Protein AF-A0A535FXF0-F1 (afdb_monomer_lite)

pLDDT: mean 85.56, std 13.68, range [56.12, 98.5]

Secondary structure (DSSP, 8-state):
--HHHHHHHHHHHTSPPHHHHHHHHHHHHHHHHHHHHHHHHHHHHHHHHHHHTPPTT--HHHHHHHHHHHHHHHHHHHHHHHHT--HHHHHHTTSHHHHHHHHHHHHHHHHHHHHHHHHHHTSS--TT--HHHHHHHHHHHHHHHHHHHHHHTTTTHHHHTTS-HHHHTTT--HHHHHHHHHTHHHHHHHHHHHHHHH-

Radius of gyration: 24.08 Å; chains: 1; bounding box: 74×34×64 Å

Sequence (199 aa):
MNAHKQAERTRDTLAPSGFTQQVGAVFRFVQQQVGGEVIVGLAITNVVLWVLLRPPGVPGTMYVGEIFAATAIVLLSCSLVLATRAPLLERFFGGLDRMYLWHRWSAVAAVVLLLPHSVLVTSAPDPNLNELGSVLGQVALIGLVLLLLWALAPRLSRITRRLPTNVQSWFMPYQRWFTLHRLTGLFVVTGLVHGALVD

Foldseek 3Di:
DVPVVVVVVVVVVPPPPPVNVVVVVVVLVCLQPQLLVVLVVQLVVLLVCCVVVPDPPDDPLLSLLVNLLSSLLSLQVLLVVLVVVDPVSCSSNSHNVSSVVSSLVSLVSSLVSLVSSVVRNVVDDDPLADPLLVVLSVVLSVLSVVLNCLLCVVVVVVVLVPDDPVVNVVSDDPVVSVVSNVCNVVSSVSSVVSVVRGD

Structure (mmCIF, N/CA/C/O backbone):
data_AF-A0A535FXF0-F1
#
_entry.id   AF-A0A535FXF0-F1
#
loop_
_atom_site.group_PDB
_atom_site.id
_atom_site.type_symbol
_atom_site.label_atom_id
_atom_site.label_alt_id
_atom_site.label_comp_id
_atom_site.label_asym_id
_atom_site.label_entity_id
_atom_site.label_seq_id
_atom_site.pdbx_PDB_ins_code
_atom_site.Cartn_x
_atom_site.Cartn_y
_atom_site.Cartn_z
_atom_site.occupancy
_atom_site.B_iso_or_equiv
_atom_site.auth_seq_id
_atom_site.auth_comp_id
_atom_site.auth_asym_id
_atom_site.auth_atom_id
_atom_site.pdbx_PDB_model_num
ATOM 1 N N . MET A 1 1 ? -54.019 -14.388 37.325 1.00 57.94 1 MET A N 1
ATOM 2 C CA . MET A 1 1 ? -52.865 -15.247 36.966 1.00 57.94 1 MET A CA 1
ATOM 3 C C . MET A 1 1 ? -52.801 -15.618 35.470 1.00 57.94 1 MET A C 1
ATOM 5 O O . MET A 1 1 ? -52.106 -16.561 35.124 1.00 57.94 1 MET A O 1
ATOM 9 N N . ASN A 1 2 ? -53.463 -14.873 34.564 1.00 61.56 2 ASN A N 1
ATOM 10 C CA . ASN A 1 2 ? -53.539 -15.225 33.129 1.00 61.56 2 ASN A CA 1
ATOM 11 C C . ASN A 1 2 ? -52.775 -14.262 32.200 1.00 61.56 2 ASN A C 1
ATOM 13 O O . ASN A 1 2 ? -52.286 -14.689 31.161 1.00 61.56 2 ASN A O 1
ATOM 17 N N . ALA A 1 3 ? -52.581 -12.998 32.596 1.00 60.69 3 ALA A N 1
ATOM 18 C CA . ALA A 1 3 ? -51.871 -12.008 31.778 1.00 60.69 3 ALA A CA 1
ATOM 19 C C . ALA A 1 3 ? -50.374 -12.334 31.588 1.00 60.69 3 ALA A C 1
ATOM 21 O O . ALA A 1 3 ? -49.825 -12.123 30.511 1.00 60.69 3 ALA A O 1
ATOM 22 N N . HIS A 1 4 ? -49.728 -12.913 32.607 1.00 58.72 4 HIS A N 1
ATOM 23 C CA . HIS A 1 4 ? -48.299 -13.248 32.561 1.00 58.72 4 HIS A CA 1
ATOM 24 C C . HIS A 1 4 ? -47.995 -14.391 31.572 1.00 58.72 4 HIS A C 1
ATOM 26 O O . HIS A 1 4 ? -47.060 -14.291 30.785 1.00 58.72 4 HIS A O 1
ATOM 32 N N . LYS A 1 5 ? -48.849 -15.427 31.528 1.00 60.03 5 LYS A N 1
ATOM 33 C CA . LYS A 1 5 ? -48.746 -16.534 30.556 1.00 60.03 5 LYS A CA 1
ATOM 34 C C . LYS A 1 5 ? -48.987 -16.083 29.115 1.00 60.03 5 LYS A C 1
ATOM 36 O O . LYS A 1 5 ? -48.422 -16.644 28.181 1.00 60.03 5 LYS A O 1
ATOM 41 N N . GLN A 1 6 ? -49.845 -15.083 28.926 1.00 58.22 6 GLN A N 1
ATOM 42 C CA . GLN A 1 6 ? -50.186 -14.575 27.601 1.00 58.22 6 GLN A CA 1
ATOM 43 C C . GLN A 1 6 ? -49.067 -13.694 27.024 1.00 58.22 6 GLN A C 1
ATOM 45 O O . GLN A 1 6 ? -48.828 -13.745 25.822 1.00 58.22 6 GLN A O 1
ATOM 50 N N . ALA A 1 7 ? -48.340 -12.969 27.883 1.00 58.16 7 ALA A N 1
ATOM 51 C CA . ALA A 1 7 ? -47.157 -12.191 27.513 1.00 58.16 7 ALA A CA 1
ATOM 52 C C . ALA A 1 7 ? -45.919 -13.058 27.198 1.00 58.16 7 ALA A C 1
ATOM 54 O O . ALA A 1 7 ? -45.099 -12.675 26.367 1.00 58.16 7 ALA A O 1
ATOM 55 N N . GLU A 1 8 ? -45.769 -14.228 27.829 1.00 57.47 8 GLU A N 1
ATOM 56 C CA . GLU A 1 8 ? -44.730 -15.205 27.455 1.00 57.47 8 GLU A CA 1
ATOM 57 C C . GLU A 1 8 ? -45.028 -15.860 26.102 1.00 57.47 8 GLU A C 1
ATOM 59 O O . GLU A 1 8 ? -44.157 -15.915 25.238 1.00 57.47 8 GLU A O 1
ATOM 64 N N . ARG A 1 9 ? -46.285 -16.248 25.858 1.00 57.72 9 ARG A N 1
ATOM 65 C CA . ARG A 1 9 ? -46.696 -16.866 24.589 1.00 57.72 9 ARG A CA 1
ATOM 66 C C . ARG A 1 9 ? -46.507 -15.941 23.378 1.00 57.72 9 ARG A C 1
ATOM 68 O O . ARG A 1 9 ? -46.184 -16.425 22.298 1.00 57.72 9 ARG A O 1
ATOM 75 N N . THR A 1 10 ? -46.695 -14.628 23.532 1.00 56.75 10 THR A N 1
ATOM 76 C CA . THR A 1 10 ? -46.441 -13.657 22.451 1.00 56.75 10 THR A CA 1
ATOM 77 C C . THR A 1 10 ? -44.954 -13.369 22.230 1.00 56.75 10 THR A C 1
ATOM 79 O O . THR A 1 10 ? -44.561 -13.055 21.105 1.00 56.75 10 THR A O 1
ATOM 82 N N . ARG A 1 11 ? -44.102 -13.518 23.255 1.00 56.12 11 ARG A N 1
ATOM 83 C CA . ARG A 1 11 ? -42.638 -13.418 23.106 1.00 56.12 11 ARG A CA 1
ATOM 84 C C . ARG A 1 11 ? -42.064 -14.578 22.296 1.00 56.12 11 ARG A C 1
ATOM 86 O O . ARG A 1 11 ? -41.225 -14.332 21.434 1.00 56.12 11 ARG A O 1
ATOM 93 N N . ASP A 1 12 ? -42.578 -15.791 22.485 1.00 56.31 12 ASP A N 1
ATOM 94 C CA . ASP A 1 12 ? -42.156 -16.964 21.707 1.00 56.31 12 ASP A CA 1
ATOM 95 C C . ASP A 1 12 ? -42.544 -16.865 20.222 1.00 56.31 12 ASP A C 1
ATOM 97 O O . ASP A 1 12 ? -41.820 -17.350 19.357 1.00 56.31 12 ASP A O 1
ATOM 101 N N . THR A 1 13 ? -43.639 -16.170 19.889 1.00 57.16 13 THR A N 1
ATOM 102 C CA . THR A 1 13 ? -44.041 -15.935 18.487 1.00 57.16 13 THR A CA 1
ATOM 103 C C . THR A 1 13 ? -43.240 -14.842 17.774 1.00 57.16 13 THR A C 1
ATOM 105 O O . THR A 1 13 ? -43.269 -14.775 16.548 1.00 57.16 13 THR A O 1
ATOM 108 N N . LEU A 1 14 ? -42.532 -13.987 18.520 1.00 56.31 14 LEU A N 1
ATOM 109 C CA . LEU A 1 14 ? -41.642 -12.954 17.972 1.00 56.31 14 LEU A CA 1
ATOM 110 C C . LEU A 1 14 ? -40.187 -13.432 17.864 1.00 56.31 14 LEU A C 1
ATOM 112 O O . LEU A 1 14 ? -39.338 -12.698 17.354 1.00 56.31 14 LEU A O 1
ATOM 116 N N . ALA A 1 15 ? -39.890 -14.651 18.327 1.00 61.25 15 ALA A N 1
ATOM 117 C CA . ALA A 1 15 ? -38.595 -15.263 18.106 1.00 61.25 15 ALA A CA 1
ATOM 118 C C . ALA A 1 15 ? -38.392 -15.457 16.590 1.00 61.25 15 ALA A C 1
ATOM 120 O O . ALA A 1 15 ? -39.252 -16.049 15.929 1.00 61.25 15 ALA A O 1
ATOM 121 N N . PRO A 1 16 ? -37.287 -14.953 16.011 1.00 60.06 16 PRO A N 1
ATOM 122 C CA . PRO A 1 16 ? -37.004 -15.132 14.594 1.00 60.06 16 PRO A CA 1
ATOM 123 C C . PRO A 1 16 ? -37.041 -16.626 14.261 1.00 60.06 16 PRO A C 1
ATOM 125 O O . PRO A 1 16 ? -36.316 -17.420 14.863 1.00 60.06 16 PRO A O 1
ATOM 128 N N . SER A 1 17 ? -37.913 -17.014 13.326 1.00 70.94 17 SER A N 1
ATOM 129 C CA . SER A 1 17 ? -38.073 -18.410 12.915 1.00 70.94 17 SER A CA 1
ATOM 130 C C . SER A 1 17 ? -36.731 -18.987 12.450 1.00 70.94 17 SER A C 1
ATOM 132 O O . SER A 1 17 ? -35.889 -18.253 11.920 1.00 70.94 17 SER A O 1
ATOM 134 N N . GLY A 1 18 ? -36.520 -20.300 12.599 1.00 68.31 18 GLY A N 1
ATOM 135 C CA . GLY A 1 18 ? -35.263 -20.961 12.204 1.00 68.31 18 GLY A CA 1
ATOM 136 C C . GLY A 1 18 ? -34.822 -20.647 10.765 1.00 68.31 18 GLY A C 1
ATOM 137 O O . GLY A 1 18 ? -33.629 -20.542 10.491 1.00 68.31 18 GLY A O 1
ATOM 138 N N . PHE A 1 19 ? -35.782 -20.366 9.877 1.00 68.31 19 PHE A N 1
ATOM 139 C CA . PHE A 1 19 ? -35.550 -19.879 8.518 1.00 68.31 19 PHE A CA 1
ATOM 140 C C . PHE A 1 19 ? -34.883 -18.491 8.477 1.00 68.31 19 PHE A C 1
ATOM 142 O O . PHE A 1 19 ? -33.877 -18.312 7.797 1.00 68.31 19 PHE A O 1
ATOM 149 N N . THR A 1 20 ? -35.371 -17.511 9.247 1.00 69.75 20 THR A N 1
ATOM 150 C CA . THR A 1 20 ? -34.747 -16.172 9.326 1.00 69.75 20 THR A CA 1
ATOM 151 C C . THR A 1 20 ? -33.348 -16.210 9.949 1.00 69.75 20 THR A C 1
ATOM 153 O O . THR A 1 20 ? -32.458 -15.478 9.511 1.00 69.75 20 THR A O 1
ATOM 156 N N . GLN A 1 21 ? -33.107 -17.114 10.907 1.00 69.25 21 GLN A N 1
ATOM 157 C CA . GLN A 1 21 ? -31.763 -17.345 11.441 1.00 69.25 21 GLN A CA 1
ATOM 158 C C . GLN A 1 21 ? -30.827 -17.994 10.416 1.00 69.25 21 GLN A C 1
ATOM 160 O O . GLN A 1 21 ? -29.676 -17.567 10.310 1.00 69.25 21 GLN A O 1
ATOM 165 N N . GLN A 1 22 ? -31.301 -18.975 9.640 1.00 69.62 22 GLN A N 1
ATOM 166 C CA . GLN A 1 22 ? -30.520 -19.601 8.569 1.00 69.62 22 GLN A CA 1
ATOM 167 C C . GLN A 1 22 ? -30.181 -18.609 7.455 1.00 69.62 22 GLN A C 1
ATOM 169 O O . GLN A 1 22 ? -29.015 -18.497 7.086 1.00 69.62 22 GLN A O 1
ATOM 174 N N . VAL A 1 23 ? -31.151 -17.829 6.972 1.00 69.12 23 VAL A N 1
ATOM 175 C CA . VAL A 1 23 ? -30.915 -16.803 5.942 1.00 69.12 23 VAL A CA 1
ATOM 176 C C . VAL A 1 23 ? -29.930 -15.746 6.450 1.00 69.12 23 VAL A C 1
ATOM 178 O O . VAL A 1 23 ? -28.974 -15.410 5.753 1.00 69.12 23 VAL A O 1
ATOM 181 N N . GLY A 1 24 ? -30.076 -15.287 7.697 1.00 64.81 24 GLY A N 1
ATOM 182 C CA . GLY A 1 24 ? -29.121 -14.365 8.318 1.00 64.81 24 GLY A CA 1
ATOM 183 C C . GLY A 1 24 ? -27.728 -14.971 8.538 1.00 64.81 24 GLY A C 1
ATOM 184 O O . GLY A 1 24 ? -26.725 -14.263 8.480 1.00 64.81 24 GLY A O 1
ATOM 185 N N . ALA A 1 25 ? -27.622 -16.278 8.788 1.00 68.25 25 ALA A N 1
ATOM 186 C CA . ALA A 1 25 ? -26.341 -16.975 8.906 1.00 68.25 25 ALA A CA 1
ATOM 187 C C . ALA A 1 25 ? -25.632 -17.105 7.550 1.00 68.25 25 ALA A C 1
ATOM 189 O O . ALA A 1 25 ? -24.447 -16.795 7.463 1.00 68.25 25 ALA A O 1
ATOM 190 N N . VAL A 1 26 ? -26.365 -17.468 6.494 1.00 66.69 26 VAL A N 1
ATOM 191 C CA . VAL A 1 26 ? -25.847 -17.531 5.119 1.00 66.69 26 VAL A CA 1
ATOM 192 C C . VAL A 1 26 ? -25.395 -16.150 4.653 1.00 66.69 26 VAL A C 1
ATOM 194 O O . VAL A 1 26 ? -24.280 -16.012 4.160 1.00 66.69 26 VAL A O 1
ATOM 197 N N . PHE A 1 27 ? -26.197 -15.107 4.885 1.00 62.41 27 PHE A N 1
ATOM 198 C CA . PHE A 1 27 ? -25.837 -13.740 4.509 1.00 62.41 27 PHE A CA 1
ATOM 199 C C . PHE A 1 27 ? -24.575 -13.264 5.238 1.00 62.41 27 PHE A C 1
ATOM 201 O O . PHE A 1 27 ? -23.680 -12.710 4.612 1.00 62.41 27 PHE A O 1
ATOM 208 N N . ARG A 1 28 ? -24.441 -13.553 6.542 1.00 62.38 28 ARG A N 1
ATOM 209 C CA . ARG A 1 28 ? -23.216 -13.260 7.306 1.00 62.38 28 ARG A CA 1
ATOM 210 C C . ARG A 1 28 ? -22.010 -14.049 6.804 1.00 62.38 28 ARG A C 1
ATOM 212 O O . ARG A 1 28 ? -20.928 -13.483 6.755 1.00 62.38 28 ARG A O 1
ATOM 219 N N . PHE A 1 29 ? -22.177 -15.310 6.418 1.00 62.06 29 PHE A N 1
ATOM 220 C CA . PHE A 1 29 ? -21.097 -16.135 5.872 1.00 62.06 29 PHE A CA 1
ATOM 221 C C . PHE A 1 29 ? -20.623 -15.634 4.499 1.00 62.06 29 PHE A C 1
ATOM 223 O O . PHE A 1 29 ? -19.424 -15.480 4.276 1.00 62.06 29 PHE A O 1
ATOM 230 N N . VAL A 1 30 ? -21.555 -15.300 3.602 1.00 61.16 30 VAL A N 1
ATOM 231 C CA . VAL A 1 30 ? -21.247 -14.706 2.292 1.00 61.16 30 VAL A CA 1
ATOM 232 C C . VAL A 1 30 ? -20.594 -13.334 2.472 1.00 61.16 30 VAL A C 1
ATOM 234 O O . VAL A 1 30 ? -19.509 -13.095 1.958 1.00 61.16 30 VAL A O 1
ATOM 237 N N . GLN A 1 31 ? -21.180 -12.455 3.286 1.00 59.53 31 GLN A N 1
ATOM 238 C CA . GLN A 1 31 ? -20.634 -11.126 3.580 1.00 59.53 31 GLN A CA 1
ATOM 239 C C . GLN A 1 31 ? -19.264 -11.190 4.273 1.00 59.53 31 GLN A C 1
ATOM 241 O 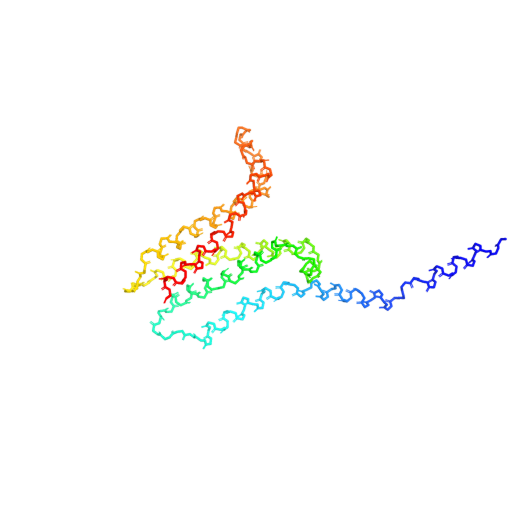O . GLN A 1 31 ? -18.432 -10.306 4.093 1.00 59.53 31 GLN A O 1
ATOM 246 N N . GLN A 1 32 ? -18.995 -12.251 5.036 1.00 61.06 32 GLN A N 1
ATOM 247 C CA . GLN A 1 32 ? -17.659 -12.528 5.540 1.00 61.06 32 GLN A CA 1
ATOM 248 C C . GLN A 1 32 ? -16.709 -12.796 4.364 1.00 61.06 32 GLN A C 1
ATOM 250 O O . GLN A 1 32 ? -15.712 -12.096 4.255 1.00 61.06 32 GLN A O 1
ATOM 255 N N . GLN A 1 33 ? -16.998 -13.727 3.454 1.00 64.44 33 GLN A N 1
ATOM 256 C CA . GLN A 1 33 ? -16.085 -14.092 2.355 1.00 64.44 33 GLN A CA 1
ATOM 257 C C . GLN A 1 33 ? -15.796 -12.951 1.352 1.00 64.44 33 GLN A C 1
ATOM 259 O O . GLN A 1 33 ? -14.633 -12.718 1.013 1.00 64.44 33 GLN A O 1
ATOM 264 N N . VAL A 1 34 ? -16.807 -12.157 0.986 1.00 70.94 34 VAL A N 1
ATOM 265 C CA . VAL A 1 34 ? -16.764 -11.246 -0.177 1.00 70.94 34 VAL A CA 1
ATOM 266 C C . VAL A 1 34 ? -15.756 -10.087 -0.059 1.00 70.94 34 VAL A C 1
ATOM 268 O O . VAL A 1 34 ? -15.152 -9.690 -1.054 1.00 70.94 34 VAL A O 1
ATOM 271 N N . GLY A 1 35 ? -15.507 -9.539 1.137 1.00 78.75 35 GLY A N 1
ATOM 272 C CA . GLY A 1 35 ? -14.650 -8.346 1.270 1.00 78.75 35 GLY A CA 1
ATOM 273 C C . GLY A 1 35 ? -13.199 -8.560 0.814 1.00 78.75 35 GLY A C 1
ATOM 274 O O . GLY A 1 35 ? -12.615 -7.735 0.112 1.00 78.75 35 GLY A O 1
ATOM 275 N N . GLY A 1 36 ? -12.618 -9.700 1.188 1.00 86.50 36 GLY A N 1
ATOM 276 C CA . GLY A 1 36 ? -11.249 -10.058 0.809 1.00 86.50 36 GLY A CA 1
ATOM 277 C C . GLY A 1 36 ? -11.106 -10.435 -0.659 1.00 86.50 36 GLY A C 1
ATOM 278 O O . GLY A 1 36 ? -10.117 -10.085 -1.304 1.00 86.50 36 GLY A O 1
ATOM 279 N N . GLU A 1 37 ? -12.125 -11.109 -1.186 1.00 89.88 37 GLU A N 1
ATOM 280 C CA . GLU A 1 37 ? -12.195 -11.538 -2.580 1.00 89.88 37 GLU A CA 1
ATOM 281 C C . GLU A 1 37 ? -12.128 -10.354 -3.541 1.00 89.88 37 GLU A C 1
ATOM 283 O O . GLU A 1 37 ? -11.491 -10.474 -4.579 1.00 89.88 37 GLU A O 1
ATOM 288 N N . VAL A 1 38 ? -12.683 -9.189 -3.186 1.00 93.31 38 VAL A N 1
ATOM 289 C CA . VAL A 1 38 ? -12.557 -7.981 -4.018 1.00 93.31 38 VAL A CA 1
ATOM 290 C C . VAL A 1 38 ? -11.110 -7.513 -4.130 1.00 93.31 38 VAL A C 1
ATOM 292 O O . VAL A 1 38 ? -10.660 -7.204 -5.226 1.00 93.31 38 VAL A O 1
ATOM 295 N N . ILE A 1 39 ? -10.354 -7.479 -3.030 1.00 95.50 39 ILE A N 1
ATOM 296 C CA . ILE A 1 39 ? -8.947 -7.040 -3.063 1.00 95.50 39 ILE A CA 1
ATOM 297 C C . ILE A 1 39 ? -8.114 -8.012 -3.899 1.00 95.50 39 ILE A C 1
ATOM 299 O O . ILE A 1 39 ? -7.322 -7.592 -4.742 1.00 95.50 39 ILE A O 1
ATOM 303 N N . VAL A 1 40 ? -8.317 -9.313 -3.683 1.00 95.25 40 VAL A N 1
ATOM 304 C CA . VAL A 1 40 ? -7.649 -10.365 -4.457 1.00 95.25 40 VAL A CA 1
ATOM 305 C C . VAL A 1 40 ? -8.057 -10.286 -5.929 1.00 95.25 40 VAL A C 1
ATOM 307 O O . VAL A 1 40 ? -7.199 -10.333 -6.803 1.00 95.25 40 VAL A O 1
ATOM 310 N N . GLY A 1 41 ? -9.343 -10.092 -6.210 1.00 96.06 41 GLY A N 1
ATOM 311 C CA . GLY A 1 41 ? -9.895 -9.945 -7.551 1.00 96.06 41 GLY A CA 1
ATOM 312 C C . GLY A 1 41 ? -9.342 -8.727 -8.283 1.00 96.06 41 GLY A C 1
ATOM 313 O O . GLY A 1 41 ? -8.972 -8.850 -9.445 1.00 96.06 41 GLY A O 1
ATOM 314 N N . LEU A 1 42 ? -9.199 -7.578 -7.615 1.00 97.31 42 LEU A N 1
ATOM 315 C CA . LEU A 1 42 ? -8.561 -6.384 -8.179 1.00 97.31 42 LEU A CA 1
ATOM 316 C C . LEU A 1 42 ? -7.082 -6.629 -8.493 1.00 97.31 42 LEU A C 1
ATOM 318 O O . LEU A 1 42 ? -6.624 -6.266 -9.573 1.00 97.31 42 LEU A O 1
ATOM 322 N N . ALA A 1 43 ? -6.345 -7.284 -7.591 1.00 97.44 43 ALA A N 1
ATOM 323 C CA . ALA A 1 43 ? -4.947 -7.634 -7.827 1.00 97.44 43 ALA A CA 1
ATOM 324 C C . ALA A 1 43 ? -4.792 -8.611 -9.007 1.00 97.44 43 ALA A C 1
ATOM 326 O O . ALA A 1 43 ? -3.968 -8.383 -9.888 1.00 97.44 43 ALA A O 1
ATOM 327 N N . ILE A 1 44 ? -5.621 -9.659 -9.072 1.00 97.62 44 ILE A N 1
ATOM 328 C CA . ILE A 1 44 ? -5.631 -10.615 -10.190 1.00 97.62 44 ILE A CA 1
ATOM 329 C C . ILE A 1 44 ? -6.012 -9.911 -11.490 1.00 97.62 44 ILE A C 1
ATOM 331 O O . ILE A 1 44 ? -5.339 -10.099 -12.496 1.00 97.62 44 ILE A O 1
ATOM 335 N N . THR A 1 45 ? -7.052 -9.076 -11.473 1.00 97.81 45 THR A N 1
ATOM 336 C CA . THR A 1 45 ? -7.494 -8.319 -12.651 1.00 97.81 45 THR A CA 1
ATOM 337 C C . THR A 1 45 ? -6.372 -7.422 -13.159 1.00 97.81 45 THR A C 1
ATOM 339 O O . THR A 1 45 ? -6.106 -7.422 -14.355 1.00 97.81 45 THR A O 1
ATOM 342 N N . ASN A 1 46 ? -5.660 -6.726 -12.268 1.00 97.44 46 ASN A N 1
ATOM 343 C CA . ASN A 1 46 ? -4.486 -5.935 -12.633 1.00 97.44 46 ASN A CA 1
ATOM 344 C C . ASN A 1 46 ? -3.413 -6.788 -13.329 1.00 97.44 46 ASN A C 1
ATOM 346 O O . ASN A 1 46 ? -2.956 -6.432 -14.411 1.00 97.44 46 ASN A O 1
ATOM 350 N N . VAL A 1 47 ? -3.047 -7.938 -12.753 1.00 97.31 47 VAL A N 1
ATOM 351 C CA . VAL A 1 47 ? -2.061 -8.852 -13.357 1.00 97.31 47 VAL A CA 1
ATOM 352 C C . VAL A 1 47 ? -2.533 -9.351 -14.724 1.00 97.31 47 VAL A C 1
ATOM 354 O O . VAL A 1 47 ? -1.767 -9.336 -15.682 1.00 97.31 47 VAL A O 1
ATOM 357 N N . VAL A 1 48 ? -3.799 -9.755 -14.844 1.00 97.62 48 VAL A N 1
ATOM 358 C CA . VAL A 1 48 ? -4.385 -10.215 -16.110 1.00 97.62 48 VAL A CA 1
ATOM 359 C C . VAL A 1 48 ? -4.351 -9.106 -17.159 1.00 97.62 48 VAL A C 1
ATOM 361 O O . VAL A 1 48 ? -3.950 -9.369 -18.288 1.00 97.62 48 VAL A O 1
ATOM 364 N N . LEU A 1 49 ? -4.707 -7.869 -16.800 1.00 96.56 49 LEU A N 1
ATOM 365 C CA . LEU A 1 49 ? -4.632 -6.725 -17.709 1.00 96.56 49 LEU A CA 1
ATOM 366 C C . LEU A 1 49 ? -3.203 -6.504 -18.207 1.00 96.56 49 LEU A C 1
ATOM 368 O O . LEU A 1 49 ? -3.010 -6.372 -19.409 1.0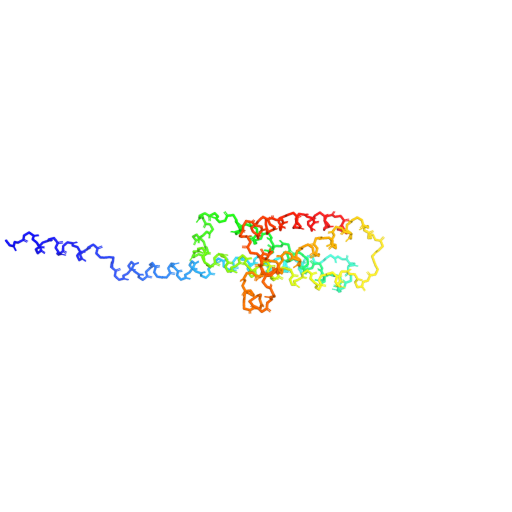0 96.56 49 LEU A O 1
ATOM 372 N N . TRP A 1 50 ? -2.202 -6.555 -17.329 1.00 95.31 50 TRP A N 1
ATOM 373 C CA . TRP A 1 50 ? -0.796 -6.445 -17.729 1.00 95.31 50 TRP A CA 1
ATOM 374 C C . TRP A 1 50 ? -0.318 -7.594 -18.626 1.00 95.31 50 TRP A C 1
A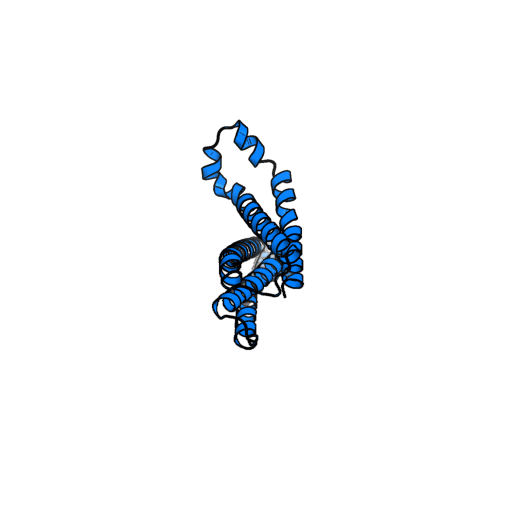TOM 376 O O . TRP A 1 50 ? 0.521 -7.382 -19.503 1.00 95.31 50 TRP A O 1
ATOM 386 N N . VAL A 1 51 ? -0.826 -8.813 -18.420 1.00 94.88 51 VAL A N 1
ATOM 387 C CA . VAL A 1 51 ? -0.521 -9.984 -19.263 1.00 94.88 51 VAL A CA 1
ATOM 388 C C . VAL A 1 51 ? -1.153 -9.859 -20.644 1.00 94.88 51 VAL A C 1
ATOM 390 O O . VAL A 1 51 ? -0.490 -10.126 -21.645 1.00 94.88 51 VAL A O 1
ATOM 393 N N . LEU A 1 52 ? -2.411 -9.426 -20.712 1.00 95.81 52 LEU A N 1
ATOM 394 C CA . LEU A 1 52 ? -3.134 -9.251 -21.970 1.00 95.81 52 LEU A CA 1
ATOM 395 C C . LEU A 1 52 ? -2.650 -8.026 -22.758 1.00 95.81 52 LEU A C 1
ATOM 397 O O . LEU A 1 52 ? -2.614 -8.066 -23.985 1.00 95.81 52 LEU A O 1
ATOM 401 N N . LEU A 1 53 ? -2.266 -6.955 -22.063 1.00 94.06 53 LEU A N 1
ATOM 402 C CA . LEU A 1 53 ? -1.857 -5.668 -22.630 1.00 94.06 53 LEU A CA 1
ATOM 403 C C . LEU A 1 53 ? -0.346 -5.447 -22.493 1.00 94.06 53 LEU A C 1
ATOM 405 O O . LEU A 1 53 ? 0.101 -4.352 -22.157 1.00 94.06 53 LEU A O 1
ATOM 409 N N . ARG A 1 54 ? 0.455 -6.493 -22.727 1.00 93.00 54 ARG A N 1
ATOM 410 C CA . ARG A 1 54 ? 1.914 -6.412 -22.595 1.00 93.00 54 ARG A CA 1
ATOM 411 C C . ARG A 1 54 ? 2.496 -5.325 -23.521 1.00 93.00 54 ARG A C 1
ATOM 413 O O . ARG A 1 54 ? 2.350 -5.453 -24.740 1.00 93.00 54 ARG A O 1
ATOM 420 N N . PRO A 1 55 ? 3.223 -4.324 -22.987 1.00 87.62 55 PRO A N 1
ATOM 421 C CA . PRO A 1 55 ? 3.880 -3.314 -23.810 1.00 87.62 55 PRO A CA 1
ATOM 422 C C . PRO A 1 55 ? 4.948 -3.932 -24.732 1.00 87.62 55 PRO A C 1
ATOM 424 O O . PRO A 1 55 ? 5.737 -4.777 -24.282 1.00 87.62 55 PRO A O 1
ATOM 427 N N . PRO A 1 56 ? 5.005 -3.543 -26.019 1.00 87.44 56 PRO A N 1
ATOM 428 C CA . PRO A 1 56 ? 6.028 -4.029 -26.937 1.00 87.44 56 PRO A CA 1
ATOM 429 C C . PRO A 1 56 ? 7.403 -3.441 -26.588 1.00 87.44 56 PRO A C 1
ATOM 431 O O . PRO A 1 56 ? 7.512 -2.292 -26.177 1.00 87.44 56 PRO A O 1
ATOM 434 N N . GLY A 1 57 ? 8.470 -4.221 -26.782 1.00 84.69 57 GLY A N 1
ATOM 435 C CA . GLY A 1 57 ? 9.853 -3.741 -26.636 1.00 84.69 57 GLY A CA 1
ATOM 436 C C . GLY A 1 57 ? 10.428 -3.749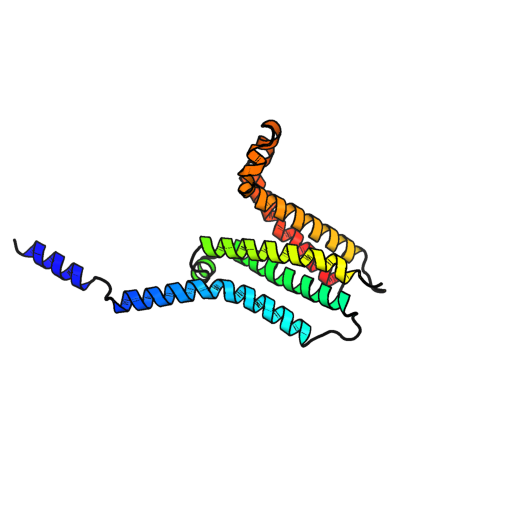 -25.214 1.00 84.69 57 GLY A C 1
ATOM 437 O O . GLY A 1 57 ? 11.625 -3.528 -25.065 1.00 84.69 57 GLY A O 1
ATOM 438 N N . VAL A 1 58 ? 9.635 -4.071 -24.185 1.00 85.81 58 VAL A N 1
ATOM 439 C CA . VAL A 1 58 ? 10.116 -4.143 -22.793 1.00 85.81 58 VAL A CA 1
ATOM 440 C C . VAL A 1 58 ? 10.734 -5.522 -22.486 1.00 85.81 58 VAL A C 1
ATOM 442 O O . VAL A 1 58 ? 10.079 -6.555 -22.715 1.00 85.81 58 VAL A O 1
ATOM 445 N N . PRO A 1 59 ? 11.968 -5.581 -21.937 1.00 89.56 59 PRO A N 1
ATOM 446 C CA . PRO A 1 59 ? 12.591 -6.825 -21.490 1.00 89.56 59 PRO A CA 1
ATOM 447 C C . PRO A 1 59 ? 11.711 -7.603 -20.506 1.00 89.56 59 PRO A C 1
ATOM 449 O O . PRO A 1 59 ? 11.033 -7.028 -19.658 1.00 89.56 59 PRO A O 1
ATOM 452 N N . GLY A 1 60 ? 11.737 -8.937 -20.589 1.00 90.38 60 GLY A N 1
ATOM 453 C CA . GLY A 1 60 ? 10.846 -9.792 -19.795 1.00 90.38 60 GLY A CA 1
ATOM 454 C C . GLY A 1 60 ? 10.987 -9.613 -18.278 1.00 90.38 60 GLY A C 1
ATOM 455 O O . GLY A 1 60 ? 9.987 -9.658 -17.572 1.00 90.38 60 GLY A O 1
ATOM 456 N N . THR A 1 61 ? 12.200 -9.376 -17.775 1.00 92.50 61 THR A N 1
ATOM 457 C CA . THR A 1 61 ? 12.466 -9.161 -16.343 1.00 92.50 61 THR A CA 1
ATOM 458 C C . THR A 1 61 ? 11.938 -7.818 -15.849 1.00 92.50 61 THR A C 1
ATOM 460 O O . THR A 1 61 ? 11.244 -7.789 -14.835 1.00 92.50 61 THR A O 1
ATOM 463 N N . MET A 1 62 ? 12.190 -6.732 -16.589 1.00 92.19 62 MET A N 1
ATOM 464 C CA . MET A 1 62 ? 11.646 -5.401 -16.288 1.00 92.19 62 MET A CA 1
ATOM 465 C C . MET A 1 62 ? 10.119 -5.418 -16.308 1.00 92.19 62 MET A C 1
ATOM 467 O O . MET A 1 62 ? 9.486 -4.945 -15.374 1.00 92.19 62 MET A O 1
ATOM 471 N N . TYR A 1 63 ? 9.531 -6.079 -17.307 1.00 93.75 63 TYR A N 1
ATOM 472 C CA . TYR A 1 63 ? 8.087 -6.265 -17.416 1.00 93.75 63 TYR A CA 1
ATOM 473 C C . TYR A 1 63 ? 7.467 -6.937 -16.175 1.00 93.75 63 TYR A C 1
ATOM 475 O O . TYR A 1 63 ? 6.415 -6.514 -15.702 1.00 93.75 63 TYR A O 1
ATOM 483 N N . VAL A 1 64 ? 8.119 -7.955 -15.597 1.00 95.75 64 VAL A N 1
ATOM 484 C CA . VAL A 1 64 ? 7.658 -8.553 -14.327 1.00 95.75 64 VAL A CA 1
ATOM 485 C C . VAL A 1 64 ? 7.797 -7.560 -13.167 1.00 95.75 64 VAL A C 1
ATOM 487 O O . VAL A 1 64 ? 6.926 -7.512 -12.296 1.00 95.75 64 VAL A O 1
ATOM 490 N N . GLY A 1 65 ? 8.856 -6.746 -13.171 1.00 95.56 65 GLY A N 1
ATOM 491 C CA . GLY A 1 65 ? 9.024 -5.628 -12.243 1.00 95.56 65 GLY A CA 1
ATOM 492 C C . GLY A 1 65 ? 7.853 -4.643 -12.289 1.00 95.56 65 GLY A C 1
ATOM 493 O O . GLY A 1 65 ? 7.346 -4.269 -11.230 1.00 95.56 65 GLY A O 1
ATOM 494 N N . GLU A 1 66 ? 7.366 -4.293 -13.480 1.00 94.38 66 GLU A N 1
ATOM 495 C CA . GLU A 1 66 ? 6.211 -3.399 -13.651 1.00 94.38 66 GLU A CA 1
ATOM 496 C C . GLU A 1 66 ? 4.909 -3.999 -13.115 1.00 94.38 66 GLU A C 1
ATOM 498 O O . GLU A 1 66 ? 4.155 -3.341 -12.395 1.00 94.38 66 GLU A O 1
ATOM 503 N N . ILE A 1 67 ? 4.673 -5.294 -13.357 1.00 97.00 67 ILE A N 1
ATOM 504 C CA . ILE A 1 67 ? 3.518 -5.999 -12.779 1.00 97.00 67 ILE A CA 1
ATOM 505 C C . ILE A 1 67 ? 3.542 -5.910 -11.249 1.00 97.00 67 ILE A C 1
ATOM 507 O O . ILE A 1 67 ? 2.495 -5.708 -10.622 1.00 97.00 67 ILE A O 1
ATOM 511 N N . PHE A 1 68 ? 4.717 -6.064 -10.632 1.00 98.06 68 PHE A N 1
ATOM 512 C CA . PHE A 1 68 ? 4.867 -5.969 -9.181 1.00 98.06 68 PHE A CA 1
ATOM 513 C C . PHE A 1 68 ? 4.596 -4.558 -8.662 1.00 98.06 68 PHE A C 1
ATOM 515 O O . PHE A 1 68 ? 3.855 -4.432 -7.684 1.00 98.06 68 PHE A O 1
ATOM 522 N N . ALA A 1 69 ? 5.108 -3.516 -9.322 1.00 96.88 69 ALA A N 1
ATOM 523 C CA . ALA A 1 69 ? 4.799 -2.129 -8.969 1.00 96.88 69 ALA A CA 1
ATOM 524 C C . ALA A 1 69 ? 3.303 -1.827 -9.086 1.00 96.88 69 ALA A C 1
ATOM 526 O O . ALA A 1 69 ? 2.683 -1.402 -8.107 1.00 96.88 69 ALA A O 1
ATOM 527 N N . ALA A 1 70 ? 2.697 -2.113 -10.240 1.00 97.06 70 ALA A N 1
ATOM 528 C CA . ALA A 1 70 ? 1.280 -1.858 -10.473 1.00 97.06 70 ALA A CA 1
ATOM 529 C C . ALA A 1 70 ? 0.399 -2.595 -9.451 1.00 97.06 70 ALA A C 1
ATOM 531 O O . ALA A 1 70 ? -0.508 -2.014 -8.849 1.00 97.06 70 ALA A O 1
ATOM 532 N N . THR A 1 71 ? 0.710 -3.865 -9.173 1.00 98.44 71 THR A N 1
ATOM 533 C CA . THR A 1 71 ? -0.029 -4.660 -8.182 1.00 98.44 71 THR A CA 1
ATOM 534 C C . THR A 1 71 ? 0.162 -4.114 -6.764 1.00 98.44 71 THR A C 1
ATOM 536 O O . THR A 1 71 ? -0.801 -4.044 -5.995 1.00 98.44 71 THR A O 1
ATOM 539 N N . ALA A 1 72 ? 1.372 -3.675 -6.405 1.00 98.38 72 ALA A N 1
ATOM 540 C CA . ALA A 1 72 ? 1.633 -3.050 -5.112 1.00 98.38 72 ALA A CA 1
ATOM 541 C C . ALA A 1 72 ? 0.826 -1.756 -4.926 1.00 98.38 72 ALA A C 1
ATOM 543 O O . ALA A 1 72 ? 0.233 -1.556 -3.863 1.00 98.38 72 ALA A O 1
ATOM 544 N N . ILE A 1 73 ? 0.734 -0.911 -5.956 1.00 97.56 73 ILE A N 1
ATOM 545 C CA . ILE A 1 73 ? -0.071 0.316 -5.919 1.00 97.56 73 ILE A CA 1
ATOM 546 C C . ILE A 1 73 ? -1.563 0.018 -5.768 1.00 97.56 73 ILE A C 1
ATOM 548 O O . ILE A 1 73 ? -2.226 0.679 -4.964 1.00 97.56 73 ILE A O 1
ATOM 552 N N . VAL A 1 74 ? -2.097 -1.004 -6.443 1.00 98.25 74 VAL A N 1
ATOM 553 C CA . VAL A 1 74 ? -3.494 -1.438 -6.251 1.00 98.25 74 VAL A CA 1
ATOM 554 C C . VAL A 1 74 ? -3.742 -1.854 -4.797 1.00 98.25 74 VAL A C 1
ATOM 556 O O . VAL A 1 74 ? -4.713 -1.416 -4.174 1.00 98.25 74 VAL A O 1
ATOM 559 N N . LEU A 1 75 ? -2.845 -2.653 -4.217 1.00 98.50 75 LEU A N 1
ATOM 560 C CA . LEU A 1 75 ? -2.966 -3.131 -2.838 1.00 98.50 75 LEU A CA 1
ATOM 561 C C . LEU A 1 75 ? -2.813 -2.008 -1.796 1.00 98.50 75 LEU A C 1
ATOM 563 O O . LEU A 1 75 ? -3.572 -1.982 -0.821 1.00 98.50 75 LEU A O 1
ATOM 567 N N . LEU A 1 76 ? -1.886 -1.064 -1.999 1.00 98.19 76 LEU A N 1
ATOM 568 C CA . LEU A 1 76 ? -1.718 0.118 -1.141 1.00 98.19 76 LEU A CA 1
ATOM 569 C C . LEU A 1 76 ? -2.936 1.036 -1.220 1.00 98.19 76 LEU A C 1
ATOM 571 O O . LEU A 1 76 ? -3.448 1.455 -0.183 1.00 98.19 76 LEU A O 1
ATOM 575 N N . SER A 1 77 ? -3.450 1.275 -2.426 1.00 97.69 77 SER A N 1
ATOM 576 C CA . SER A 1 77 ? -4.689 2.025 -2.658 1.00 97.69 77 SER A CA 1
ATOM 577 C C . SER A 1 77 ? -5.865 1.402 -1.905 1.00 97.69 77 SER A C 1
ATOM 579 O O . SER A 1 77 ? -6.548 2.087 -1.143 1.00 97.69 77 SER A O 1
ATOM 581 N N . CYS A 1 78 ? -6.047 0.082 -2.021 1.00 97.56 78 CYS A N 1
ATOM 582 C CA . CYS A 1 78 ? -7.055 -0.648 -1.251 1.00 97.56 78 CYS A CA 1
ATOM 583 C C . CYS A 1 78 ? -6.836 -0.476 0.259 1.00 97.56 78 CYS A C 1
ATOM 585 O O . CYS A 1 78 ? -7.776 -0.184 0.995 1.00 97.56 78 CYS A O 1
ATOM 587 N N . SER A 1 79 ? -5.595 -0.614 0.735 1.00 97.38 79 SER A N 1
ATOM 588 C CA . SER A 1 79 ? -5.258 -0.451 2.152 1.00 97.38 79 SER A CA 1
ATOM 589 C C . SER A 1 79 ? -5.614 0.944 2.686 1.00 97.38 79 SER A C 1
ATOM 591 O O . SER A 1 79 ? -6.208 1.052 3.762 1.00 97.38 79 SER A O 1
ATOM 593 N N . LEU A 1 80 ? -5.324 2.007 1.927 1.00 96.50 80 LEU A N 1
ATOM 594 C CA . LEU A 1 80 ? -5.668 3.388 2.279 1.00 96.50 80 LEU A CA 1
ATOM 595 C C . LEU A 1 80 ? -7.183 3.615 2.318 1.00 96.50 80 LEU A C 1
ATOM 597 O O . LEU A 1 80 ? -7.680 4.253 3.245 1.00 96.50 80 LEU A O 1
ATOM 601 N N . VAL A 1 81 ? -7.930 3.043 1.370 1.00 96.75 81 VAL A N 1
ATOM 602 C CA . VAL A 1 81 ? -9.401 3.091 1.377 1.00 96.75 81 VAL A CA 1
ATOM 603 C C . VAL A 1 81 ? -9.955 2.440 2.647 1.00 96.75 81 VAL A C 1
ATOM 605 O O . VAL A 1 81 ? -10.786 3.040 3.330 1.00 96.75 81 VAL A O 1
ATOM 608 N N . LEU A 1 82 ? -9.447 1.267 3.038 1.00 95.81 82 LEU A N 1
ATOM 609 C CA . LEU A 1 82 ? -9.858 0.604 4.284 1.00 95.81 82 LEU A CA 1
ATOM 610 C C . LEU A 1 82 ? -9.484 1.402 5.540 1.00 95.81 82 LEU A C 1
ATOM 612 O O . LEU A 1 82 ? -10.201 1.346 6.542 1.00 95.81 82 LEU A O 1
ATOM 616 N N . ALA A 1 83 ? -8.407 2.190 5.494 1.00 94.94 83 ALA A N 1
ATOM 617 C CA . ALA A 1 83 ? -7.978 3.024 6.616 1.00 94.94 83 ALA A CA 1
ATOM 618 C C . ALA A 1 83 ? -8.984 4.140 6.967 1.00 94.94 83 ALA A C 1
ATOM 620 O O . ALA A 1 83 ? -8.973 4.633 8.098 1.00 94.94 83 ALA A O 1
ATOM 621 N N . THR A 1 84 ? -9.885 4.504 6.043 1.00 94.75 84 THR A N 1
ATOM 622 C CA . THR A 1 84 ? -10.964 5.482 6.289 1.00 94.75 84 THR A CA 1
ATOM 623 C C . THR A 1 84 ? -12.019 4.981 7.273 1.00 94.75 84 THR A C 1
ATOM 625 O O . THR A 1 84 ? -12.708 5.790 7.892 1.00 94.75 84 THR A O 1
ATOM 628 N N . ARG A 1 85 ? -12.140 3.655 7.440 1.00 93.56 85 ARG A N 1
ATOM 629 C CA . ARG A 1 85 ? -13.156 2.995 8.275 1.00 93.56 85 ARG A CA 1
ATOM 630 C C . ARG A 1 85 ? -14.588 3.430 7.958 1.00 93.56 85 ARG A C 1
ATOM 632 O O . ARG A 1 85 ? -15.411 3.579 8.860 1.00 93.56 85 ARG A O 1
ATOM 639 N N . ALA A 1 86 ? -14.889 3.654 6.681 1.00 94.56 86 ALA A N 1
ATOM 640 C CA . ALA A 1 86 ? -16.242 4.001 6.274 1.00 94.56 86 ALA A CA 1
ATOM 641 C C . ALA A 1 86 ? -17.242 2.909 6.729 1.00 94.56 86 ALA A C 1
ATOM 643 O O . ALA A 1 86 ? -16.986 1.726 6.484 1.00 94.56 86 ALA A O 1
ATOM 644 N N . PRO A 1 87 ? -18.405 3.261 7.318 1.00 92.00 87 PRO A N 1
ATOM 645 C CA . PRO A 1 87 ? -19.372 2.276 7.822 1.00 92.00 87 PRO A CA 1
ATOM 646 C C . PRO A 1 87 ? -19.874 1.293 6.755 1.00 92.00 87 PRO A C 1
ATOM 648 O O . PRO A 1 87 ? -20.212 0.150 7.055 1.00 92.00 87 PRO A O 1
ATOM 651 N N . LEU A 1 88 ? -19.920 1.730 5.491 1.00 90.19 88 LEU A N 1
ATOM 652 C CA . LEU A 1 88 ? -20.271 0.873 4.358 1.00 90.19 88 LEU A CA 1
ATOM 653 C C . LEU A 1 88 ? -19.219 -0.221 4.128 1.00 90.19 88 LEU A C 1
ATOM 655 O O . LEU A 1 88 ? -19.577 -1.380 3.931 1.00 90.19 88 LEU A O 1
ATOM 659 N N . LEU A 1 89 ? -17.935 0.138 4.200 1.00 91.38 89 LEU A N 1
ATOM 660 C CA . LEU A 1 89 ? -16.828 -0.806 4.052 1.00 91.38 89 LEU A CA 1
ATOM 661 C C . LEU A 1 89 ? -16.776 -1.770 5.233 1.00 91.38 89 LEU A C 1
ATOM 663 O O . LEU A 1 89 ? -16.610 -2.965 5.034 1.00 91.38 89 LEU A O 1
ATOM 667 N N . GLU A 1 90 ? -16.997 -1.286 6.454 1.00 91.62 90 GLU A N 1
ATOM 668 C CA . GLU A 1 90 ? -17.071 -2.156 7.629 1.00 91.62 90 GLU A CA 1
ATOM 669 C C . GLU A 1 90 ? -18.108 -3.270 7.436 1.00 91.62 90 GLU A C 1
ATOM 671 O O . GLU A 1 90 ? -17.805 -4.448 7.637 1.00 91.62 90 GLU A O 1
ATOM 676 N N . ARG A 1 91 ? -19.320 -2.908 6.990 1.00 88.44 91 ARG A N 1
ATOM 677 C CA . ARG A 1 91 ? -20.370 -3.884 6.675 1.00 88.44 91 ARG A CA 1
ATOM 678 C C . ARG A 1 91 ? -19.906 -4.826 5.568 1.00 88.44 91 ARG A C 1
ATOM 680 O O . ARG A 1 91 ? -20.001 -6.036 5.739 1.00 88.44 91 ARG A O 1
ATOM 687 N N . PHE A 1 92 ? -19.352 -4.294 4.484 1.00 86.81 92 PHE A N 1
ATOM 688 C CA . PHE A 1 92 ? -18.891 -5.079 3.338 1.00 86.81 92 PHE A CA 1
ATOM 689 C C . PHE A 1 92 ? -17.818 -6.123 3.692 1.00 86.81 92 PHE A C 1
ATOM 691 O O . PHE A 1 92 ? -17.848 -7.233 3.177 1.00 86.81 92 PHE A O 1
ATOM 698 N N . PHE A 1 93 ? -16.902 -5.798 4.606 1.00 88.75 93 PHE A N 1
ATOM 699 C CA . PHE A 1 93 ? -15.838 -6.702 5.058 1.00 88.75 93 PHE A CA 1
ATOM 700 C C . PHE A 1 93 ? -16.260 -7.636 6.202 1.00 88.75 93 PHE A C 1
ATOM 702 O O . PHE A 1 93 ? -15.440 -8.422 6.681 1.00 88.75 93 PHE A O 1
ATOM 709 N N . GLY A 1 94 ? -17.516 -7.568 6.652 1.00 87.81 94 GLY A N 1
ATOM 710 C CA . GLY A 1 94 ? -18.028 -8.408 7.735 1.00 87.81 94 GLY A CA 1
ATOM 711 C C . GLY A 1 94 ? -17.559 -7.984 9.132 1.00 87.81 94 GLY A C 1
ATOM 712 O O . GLY A 1 94 ? -17.514 -8.824 10.029 1.00 87.81 94 GLY A O 1
ATOM 713 N N . GLY A 1 95 ? -17.211 -6.706 9.319 1.00 90.62 95 GLY A N 1
ATOM 714 C CA . GLY A 1 95 ? -16.827 -6.108 10.600 1.00 90.62 95 GLY A CA 1
ATOM 715 C C . GLY A 1 95 ? -15.436 -5.465 10.603 1.00 90.62 95 GLY A C 1
ATOM 716 O O . GLY A 1 95 ? -14.589 -5.743 9.747 1.00 90.62 95 GLY A O 1
ATOM 717 N N . LEU A 1 96 ? -15.184 -4.614 11.605 1.00 90.62 96 LEU A N 1
ATOM 718 C CA . LEU A 1 96 ? -13.925 -3.866 11.725 1.00 90.62 96 LEU A CA 1
ATOM 719 C C . LEU A 1 96 ? -12.700 -4.775 11.837 1.00 90.62 96 LEU A C 1
ATOM 721 O O . LEU A 1 96 ? -11.694 -4.513 11.184 1.00 90.62 96 LEU A O 1
ATOM 725 N N . ASP A 1 97 ? -12.774 -5.858 12.610 1.00 90.94 97 ASP A N 1
ATOM 726 C CA . ASP A 1 97 ? -11.624 -6.742 12.839 1.00 90.94 97 ASP A CA 1
ATOM 727 C C . ASP A 1 97 ? -11.105 -7.366 11.539 1.00 90.94 97 ASP A C 1
ATOM 729 O O . ASP A 1 97 ? -9.898 -7.378 11.271 1.00 90.94 97 ASP A O 1
ATOM 733 N N . ARG A 1 98 ? -12.023 -7.836 10.687 1.00 90.12 98 ARG A N 1
ATOM 734 C CA . ARG A 1 98 ? -11.684 -8.413 9.383 1.00 90.12 98 ARG A CA 1
ATOM 735 C C . ARG A 1 98 ? -11.202 -7.341 8.411 1.00 90.12 98 ARG A C 1
ATOM 737 O O . ARG A 1 98 ? -10.226 -7.571 7.699 1.00 90.12 98 ARG A O 1
ATOM 744 N N . MET A 1 99 ? -11.815 -6.160 8.425 1.00 93.88 99 MET A N 1
ATOM 745 C CA . MET A 1 99 ? -11.352 -5.016 7.639 1.00 93.88 99 MET A CA 1
ATOM 746 C C . MET A 1 99 ? -9.906 -4.627 7.999 1.00 93.88 99 MET A C 1
ATOM 748 O O . MET A 1 99 ? -9.077 -4.447 7.108 1.00 93.88 99 MET A O 1
ATOM 752 N N . TYR A 1 100 ? -9.554 -4.5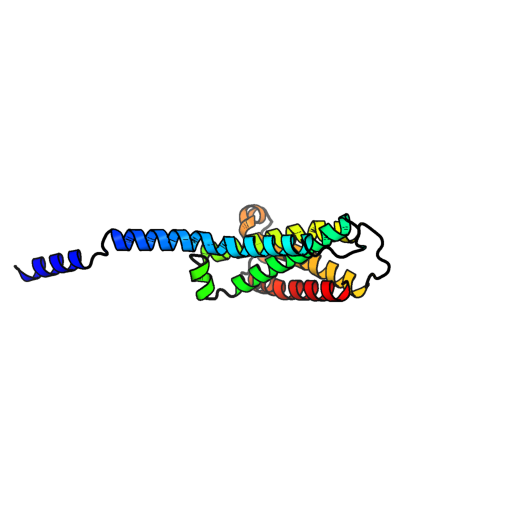89 9.290 1.00 92.25 100 TYR A N 1
ATOM 753 C CA . TYR A 1 100 ? -8.182 -4.328 9.745 1.00 92.25 100 TYR A CA 1
ATOM 754 C C . TYR A 1 100 ? -7.199 -5.439 9.372 1.00 92.25 100 TYR A C 1
ATOM 756 O O . TYR A 1 100 ? -6.022 -5.166 9.119 1.00 92.25 100 TYR A O 1
ATOM 764 N N . LEU A 1 101 ? -7.658 -6.693 9.336 1.00 93.00 101 LEU A N 1
ATOM 765 C CA . LEU A 1 101 ? -6.854 -7.813 8.860 1.00 93.00 101 LEU A CA 1
ATOM 766 C C . LEU A 1 101 ? -6.492 -7.623 7.382 1.00 93.00 101 LEU A C 1
ATOM 768 O O . LEU A 1 101 ? -5.313 -7.720 7.041 1.00 93.00 101 LEU A O 1
ATOM 772 N N . TRP A 1 102 ? -7.470 -7.291 6.537 1.00 95.25 102 TRP A N 1
ATOM 773 C CA . TRP A 1 102 ? -7.245 -7.046 5.111 1.00 95.25 102 TRP A CA 1
ATOM 774 C C . TRP A 1 102 ? -6.414 -5.795 4.846 1.00 95.25 102 TRP A C 1
ATOM 776 O O . TRP A 1 102 ? -5.475 -5.880 4.066 1.00 95.25 102 TRP A O 1
ATOM 786 N N . HIS A 1 103 ? -6.661 -4.691 5.556 1.00 95.94 103 HIS A N 1
ATOM 787 C CA . HIS A 1 103 ? -5.823 -3.486 5.506 1.00 95.94 103 HIS A CA 1
ATOM 788 C C . HIS A 1 103 ? -4.343 -3.809 5.761 1.00 95.94 103 HIS A C 1
ATOM 790 O O . HIS A 1 103 ? -3.462 -3.376 5.016 1.00 95.94 103 HIS A O 1
ATOM 796 N N . ARG A 1 104 ? -4.068 -4.605 6.804 1.00 94.81 104 ARG A N 1
ATOM 797 C CA . ARG A 1 104 ? -2.705 -5.003 7.160 1.00 94.81 104 ARG A CA 1
ATOM 798 C C . ARG A 1 104 ? -2.080 -5.891 6.097 1.00 94.81 104 ARG A C 1
ATOM 800 O O . ARG A 1 104 ? -0.948 -5.644 5.699 1.00 94.81 104 ARG A O 1
ATOM 807 N N . TRP A 1 105 ? -2.763 -6.963 5.707 1.00 95.81 105 TRP A N 1
ATOM 808 C CA . TRP A 1 105 ? -2.179 -7.937 4.789 1.00 95.81 105 TRP A CA 1
ATOM 809 C C . TRP A 1 105 ? -2.011 -7.370 3.382 1.00 95.81 105 TRP A C 1
ATOM 811 O O . TRP A 1 105 ? -1.001 -7.679 2.760 1.00 95.81 105 TRP A O 1
ATOM 821 N N . SER A 1 106 ? -2.906 -6.491 2.915 1.00 97.56 106 SER A N 1
ATOM 822 C CA . SER A 1 106 ? -2.712 -5.791 1.642 1.00 97.56 106 SER A CA 1
ATOM 823 C C . SER A 1 106 ? -1.511 -4.843 1.693 1.00 97.56 106 SER A C 1
ATOM 825 O O . SER A 1 106 ? -0.691 -4.877 0.782 1.00 97.56 106 SER A O 1
ATOM 827 N N . ALA A 1 107 ? -1.334 -4.077 2.778 1.00 97.44 107 ALA A N 1
ATOM 828 C CA . ALA A 1 107 ? -0.159 -3.217 2.951 1.00 97.44 107 ALA A CA 1
ATOM 829 C C . ALA A 1 107 ? 1.152 -4.018 3.016 1.00 97.44 107 ALA A C 1
ATOM 831 O O . ALA A 1 107 ? 2.121 -3.672 2.346 1.00 97.44 107 ALA A O 1
ATOM 832 N N . VAL A 1 108 ? 1.184 -5.108 3.793 1.00 97.81 108 VAL A N 1
ATOM 833 C CA . VAL A 1 108 ? 2.358 -5.994 3.888 1.00 97.81 108 VAL A CA 1
ATOM 834 C C . VAL A 1 108 ? 2.684 -6.595 2.521 1.00 97.81 108 VAL A C 1
ATOM 836 O O . VAL A 1 108 ? 3.829 -6.516 2.089 1.00 97.81 108 VAL A O 1
ATOM 839 N N . ALA A 1 109 ? 1.692 -7.168 1.833 1.00 98.12 109 ALA A N 1
ATOM 840 C CA . ALA A 1 109 ? 1.885 -7.784 0.523 1.00 98.12 109 ALA A CA 1
ATOM 841 C C . ALA A 1 109 ? 2.390 -6.771 -0.513 1.00 98.12 109 ALA A C 1
ATOM 843 O O . ALA A 1 109 ? 3.311 -7.078 -1.262 1.00 98.12 109 ALA A O 1
ATOM 844 N N . ALA A 1 110 ? 1.849 -5.550 -0.510 1.00 98.44 110 ALA A N 1
ATOM 845 C CA . ALA A 1 110 ? 2.301 -4.494 -1.402 1.00 98.44 110 ALA A CA 1
ATOM 846 C C . ALA A 1 110 ? 3.773 -4.131 -1.182 1.00 98.44 110 ALA A C 1
ATOM 848 O O . ALA A 1 110 ? 4.546 -4.115 -2.131 1.00 98.44 110 ALA A O 1
ATOM 849 N N . VAL A 1 111 ? 4.186 -3.891 0.066 1.00 98.25 111 VAL A N 1
ATOM 850 C CA . VAL A 1 111 ? 5.590 -3.566 0.369 1.00 98.25 111 VAL A CA 1
ATOM 851 C C . VAL A 1 111 ? 6.513 -4.736 0.022 1.00 98.25 111 VAL A C 1
ATOM 853 O O . VAL A 1 111 ? 7.598 -4.515 -0.506 1.00 98.25 111 VAL A O 1
ATOM 856 N N . VAL A 1 112 ? 6.075 -5.978 0.252 1.00 98.31 112 VAL A N 1
ATOM 857 C CA . VAL A 1 112 ? 6.823 -7.175 -0.159 1.00 98.31 112 VAL A CA 1
ATOM 858 C C . VAL A 1 112 ? 6.982 -7.253 -1.678 1.00 98.31 112 VAL A C 1
ATOM 860 O O . VAL A 1 112 ? 8.045 -7.668 -2.116 1.00 98.31 112 VAL A O 1
ATOM 863 N N . LEU A 1 113 ? 5.987 -6.837 -2.471 1.00 98.44 113 LEU A N 1
ATOM 864 C CA . LEU A 1 113 ? 6.079 -6.759 -3.938 1.00 98.44 113 LEU A CA 1
ATOM 865 C C . LEU A 1 113 ? 6.989 -5.621 -4.426 1.00 98.44 113 LEU A C 1
ATOM 867 O O . LEU A 1 113 ? 7.653 -5.770 -5.450 1.00 98.44 113 LEU A O 1
ATOM 871 N N . LEU A 1 114 ? 7.075 -4.508 -3.691 1.00 98.06 114 LEU A N 1
ATOM 872 C CA . LEU A 1 114 ? 7.956 -3.393 -4.059 1.00 98.06 114 LEU A CA 1
ATOM 873 C C . LEU A 1 114 ? 9.452 -3.740 -3.948 1.00 98.06 114 LEU A C 1
ATOM 875 O O . LEU A 1 114 ? 10.268 -3.163 -4.664 1.00 98.06 114 LEU A O 1
ATOM 879 N N . LEU A 1 115 ? 9.823 -4.691 -3.082 1.00 97.56 115 LEU A N 1
ATOM 880 C CA . LEU A 1 115 ? 11.211 -5.149 -2.940 1.00 97.56 115 LEU A CA 1
ATOM 881 C C . LEU A 1 115 ? 11.763 -5.817 -4.216 1.00 97.56 115 LEU A C 1
ATOM 883 O O . LEU A 1 115 ? 12.808 -5.387 -4.690 1.00 97.56 115 LEU A O 1
ATOM 887 N N . PRO A 1 116 ? 11.120 -6.844 -4.804 1.00 97.62 116 PRO A N 1
ATOM 888 C CA . PRO A 1 116 ? 11.562 -7.393 -6.075 1.00 97.62 116 PRO A CA 1
ATOM 889 C C . PRO A 1 116 ? 11.314 -6.436 -7.244 1.00 97.62 116 PRO A C 1
ATOM 891 O O . PRO A 1 116 ? 12.083 -6.492 -8.195 1.00 97.62 116 PRO A O 1
ATOM 894 N N . HIS A 1 117 ? 10.313 -5.546 -7.195 1.00 96.31 117 HIS A N 1
ATOM 895 C CA . HIS A 1 117 ? 10.132 -4.524 -8.235 1.00 96.31 117 HIS A CA 1
ATOM 896 C C . HIS A 1 117 ? 11.415 -3.702 -8.452 1.00 96.31 117 HIS A C 1
ATOM 898 O O . HIS A 1 117 ? 11.890 -3.630 -9.582 1.00 96.31 117 HIS A O 1
ATOM 904 N N . SER A 1 118 ? 12.029 -3.172 -7.385 1.00 95.25 118 SER A N 1
ATOM 905 C CA . SER A 1 118 ? 13.232 -2.329 -7.510 1.00 95.25 118 SER A CA 1
ATOM 906 C C . SER A 1 118 ? 14.435 -3.064 -8.114 1.00 95.25 118 SER A C 1
ATOM 908 O O . SER A 1 118 ? 15.238 -2.465 -8.829 1.00 95.25 118 SER A O 1
ATOM 910 N N . VAL A 1 119 ? 14.541 -4.372 -7.870 1.00 96.12 119 VAL A N 1
ATOM 911 C CA . VAL A 1 119 ? 15.597 -5.229 -8.430 1.00 96.12 119 VAL A CA 1
ATOM 912 C C . VAL A 1 119 ? 15.302 -5.607 -9.884 1.00 96.12 119 VAL A C 1
ATOM 914 O O . VAL A 1 119 ? 16.202 -5.640 -10.716 1.00 96.12 119 VAL A O 1
ATOM 917 N N . LEU A 1 120 ? 14.045 -5.911 -10.208 1.00 95.56 120 LEU A N 1
ATOM 918 C CA . LEU A 1 120 ? 13.653 -6.377 -11.537 1.00 95.56 120 LEU A CA 1
ATOM 919 C C . LEU A 1 120 ? 13.606 -5.242 -12.563 1.00 95.56 120 LEU A C 1
ATOM 921 O O . LEU A 1 120 ? 14.049 -5.438 -13.697 1.00 95.56 120 LEU A O 1
ATOM 925 N N . VAL A 1 121 ? 13.125 -4.060 -12.175 1.00 91.06 121 VAL A N 1
ATOM 926 C CA . VAL A 1 121 ? 13.021 -2.902 -13.077 1.00 91.06 121 VAL A CA 1
ATOM 927 C C . VAL A 1 121 ? 14.396 -2.357 -13.479 1.00 91.06 121 VAL A C 1
ATOM 929 O O . VAL A 1 121 ? 14.567 -1.857 -14.580 1.00 91.06 121 VAL A O 1
ATOM 932 N N . THR A 1 122 ? 15.419 -2.549 -12.643 1.00 90.75 122 THR A N 1
ATOM 933 C CA . THR A 1 122 ? 16.802 -2.112 -12.909 1.00 90.75 122 THR A CA 1
ATOM 934 C C . THR A 1 122 ? 17.673 -3.192 -13.562 1.00 90.75 122 THR A C 1
ATOM 936 O O . THR A 1 122 ? 18.886 -3.032 -13.690 1.00 90.75 122 THR A O 1
ATOM 939 N N . SER A 1 123 ? 17.075 -4.311 -13.985 1.00 90.62 123 SER A N 1
ATOM 940 C CA . SER A 1 123 ? 17.810 -5.470 -14.514 1.00 90.62 123 SER A CA 1
ATOM 941 C C . SER A 1 123 ? 18.425 -5.269 -15.905 1.00 90.62 123 SER A C 1
ATOM 943 O O . SER A 1 123 ? 19.274 -6.065 -16.309 1.00 90.62 123 SER A O 1
ATOM 945 N N . ALA A 1 124 ? 18.029 -4.225 -16.634 1.00 86.44 124 ALA A N 1
ATOM 946 C CA . ALA A 1 124 ? 18.625 -3.837 -17.907 1.00 86.44 124 ALA A CA 1
ATOM 947 C C . ALA A 1 124 ? 18.798 -2.308 -17.978 1.00 86.44 124 ALA A C 1
ATOM 949 O O . ALA A 1 124 ? 18.061 -1.587 -17.304 1.00 86.44 124 ALA A O 1
ATOM 950 N N . PRO A 1 125 ? 19.759 -1.797 -18.774 1.00 83.69 125 PRO A N 1
ATOM 951 C CA . PRO A 1 125 ? 19.912 -0.363 -18.982 1.00 83.69 125 PRO A CA 1
ATOM 952 C C . PRO A 1 125 ? 18.680 0.218 -19.673 1.00 83.69 125 PRO A C 1
ATOM 954 O O . PRO A 1 125 ? 18.280 -0.269 -20.731 1.00 83.69 125 PRO A O 1
ATOM 957 N N . ASP A 1 126 ? 18.133 1.284 -19.103 1.00 82.19 126 ASP A N 1
ATOM 958 C CA . ASP A 1 126 ? 17.060 2.058 -19.713 1.00 82.19 126 ASP A CA 1
ATOM 959 C C . ASP A 1 126 ? 17.613 3.431 -20.157 1.00 82.19 126 ASP A C 1
ATOM 961 O O . ASP A 1 126 ? 18.135 4.191 -19.335 1.00 82.19 126 ASP A O 1
ATOM 965 N N . PRO A 1 127 ? 17.590 3.746 -21.466 1.00 79.94 127 PRO A N 1
ATOM 966 C CA . PRO A 1 127 ? 18.105 5.009 -21.988 1.00 79.94 127 PRO A CA 1
ATOM 967 C C . PRO A 1 127 ? 17.240 6.226 -21.625 1.00 79.94 127 PRO A C 1
ATOM 969 O O . PRO A 1 127 ? 17.720 7.349 -21.763 1.00 79.94 127 PRO A O 1
ATOM 972 N N . ASN A 1 128 ? 15.999 6.026 -21.170 1.00 82.12 128 ASN A N 1
ATOM 973 C CA . ASN A 1 128 ? 15.053 7.097 -20.845 1.00 82.12 128 ASN A CA 1
ATOM 974 C C . ASN A 1 128 ? 14.902 7.328 -19.333 1.00 82.12 128 ASN A C 1
ATOM 976 O O . ASN A 1 128 ? 13.983 8.029 -18.908 1.00 82.12 128 ASN A O 1
ATOM 980 N N . LEU A 1 129 ? 15.804 6.772 -18.516 1.00 84.56 129 LEU A N 1
ATOM 981 C CA . LEU A 1 129 ? 15.734 6.881 -17.060 1.00 84.56 129 LEU A CA 1
ATOM 982 C C . LEU A 1 129 ? 15.663 8.336 -16.594 1.00 84.56 129 LEU A C 1
ATOM 984 O O . LEU A 1 129 ? 16.587 9.130 -16.775 1.00 84.56 129 LEU A O 1
ATOM 988 N N . ASN A 1 130 ? 14.580 8.654 -15.895 1.00 92.12 130 ASN A N 1
ATOM 989 C CA . ASN A 1 130 ? 14.414 9.928 -15.221 1.00 92.12 130 ASN A CA 1
ATOM 990 C C . ASN A 1 130 ? 15.062 9.881 -13.829 1.00 92.12 130 ASN A C 1
ATOM 992 O O . ASN A 1 130 ? 14.584 9.180 -12.931 1.00 92.12 130 ASN A O 1
ATOM 996 N N . GLU A 1 131 ? 16.134 10.652 -13.624 1.00 91.44 131 GLU A N 1
ATOM 997 C CA . GLU A 1 131 ? 16.859 10.698 -12.345 1.00 91.44 131 GLU A CA 1
ATOM 998 C C . GLU A 1 131 ? 15.961 11.109 -11.170 1.00 91.44 131 GLU A C 1
ATOM 1000 O O . GLU A 1 131 ? 15.996 10.477 -10.110 1.00 91.44 131 GLU A O 1
ATOM 1005 N N . LEU A 1 132 ? 15.115 12.132 -11.356 1.00 93.69 132 LEU A N 1
ATOM 1006 C CA . LEU A 1 132 ? 14.184 12.586 -10.318 1.00 93.69 132 LEU A CA 1
ATOM 1007 C C . LEU A 1 132 ? 13.165 11.499 -9.992 1.00 93.69 132 LEU A C 1
ATOM 1009 O O . LEU A 1 132 ? 12.901 11.237 -8.818 1.00 93.69 132 LEU A O 1
ATOM 1013 N N . GLY A 1 133 ? 12.640 10.841 -11.028 1.00 93.56 133 GLY A N 1
ATOM 1014 C CA . GLY A 1 133 ? 11.787 9.670 -10.885 1.00 93.56 133 GLY A CA 1
ATOM 1015 C C . GLY A 1 133 ? 12.464 8.613 -10.014 1.00 93.56 133 GLY A C 1
ATOM 1016 O O . GLY A 1 133 ? 11.936 8.266 -8.960 1.00 93.56 133 GLY A O 1
ATOM 1017 N N . SER A 1 134 ? 13.663 8.161 -10.382 1.00 92.88 134 SER A N 1
ATOM 1018 C CA . SER A 1 134 ? 14.422 7.139 -9.642 1.00 92.88 134 SER A CA 1
ATOM 1019 C C . SER A 1 134 ? 14.643 7.493 -8.164 1.00 92.88 134 SER A C 1
ATOM 1021 O O . SER A 1 134 ? 14.411 6.660 -7.280 1.00 92.88 134 SER A O 1
ATOM 1023 N N . VAL A 1 135 ? 15.017 8.743 -7.863 1.00 95.56 135 VAL A N 1
ATOM 1024 C CA . VAL A 1 135 ? 15.197 9.210 -6.477 1.00 95.56 135 VAL A CA 1
ATOM 1025 C C . VAL A 1 135 ? 13.885 9.143 -5.693 1.00 95.56 135 VAL A C 1
ATOM 1027 O O . VAL A 1 135 ? 13.869 8.644 -4.565 1.00 95.56 135 VAL A O 1
ATOM 1030 N N . LEU A 1 136 ? 12.771 9.595 -6.278 1.00 96.69 136 LEU A N 1
ATOM 1031 C CA . LEU A 1 136 ? 11.457 9.527 -5.631 1.00 96.69 136 LEU A CA 1
ATOM 1032 C C . LEU A 1 136 ? 11.033 8.079 -5.356 1.00 96.69 136 LEU A C 1
ATOM 1034 O O . LEU A 1 136 ? 10.506 7.803 -4.276 1.00 96.69 136 LEU A O 1
ATOM 1038 N N . GLY A 1 137 ? 11.324 7.152 -6.272 1.00 95.69 137 GLY A N 1
ATOM 1039 C CA . GLY A 1 137 ? 11.068 5.722 -6.090 1.00 95.69 137 GLY A CA 1
ATOM 1040 C C . GLY A 1 137 ? 11.827 5.139 -4.896 1.00 95.69 137 GLY A C 1
ATOM 1041 O O . GLY A 1 137 ? 11.239 4.467 -4.046 1.00 95.69 137 GLY A O 1
ATOM 1042 N N . GLN A 1 138 ? 13.114 5.470 -4.758 1.00 96.38 138 GLN A N 1
ATOM 1043 C CA . GLN A 1 138 ? 13.930 5.039 -3.616 1.00 96.38 138 GLN A CA 1
ATOM 1044 C C . GLN A 1 138 ? 13.429 5.627 -2.291 1.00 96.38 138 GLN A C 1
ATOM 1046 O O . GLN A 1 138 ? 13.300 4.902 -1.301 1.00 96.38 138 GLN A O 1
ATOM 1051 N N . VAL A 1 139 ? 13.095 6.922 -2.269 1.00 97.94 139 VAL A N 1
ATOM 1052 C CA . VAL A 1 139 ? 12.533 7.591 -1.085 1.00 97.94 139 VAL A CA 1
ATOM 1053 C C . VAL A 1 139 ? 11.200 6.955 -0.678 1.00 97.94 139 VAL A C 1
ATOM 1055 O O . VAL A 1 139 ? 10.993 6.679 0.507 1.00 97.94 139 VAL A O 1
ATOM 1058 N N . ALA A 1 140 ? 10.316 6.678 -1.642 1.00 97.75 140 ALA A N 1
ATOM 1059 C CA . ALA A 1 140 ? 9.043 6.006 -1.401 1.00 97.75 140 ALA A CA 1
ATOM 1060 C C . ALA A 1 140 ? 9.249 4.597 -0.827 1.00 97.75 140 ALA A C 1
ATOM 1062 O O . ALA A 1 140 ? 8.663 4.269 0.205 1.00 97.75 140 ALA A O 1
ATOM 1063 N N . LEU A 1 141 ? 10.118 3.788 -1.441 1.00 98.00 141 LEU A N 1
ATOM 1064 C CA . LEU A 1 141 ? 10.398 2.422 -0.998 1.00 98.00 141 LEU A CA 1
ATOM 1065 C C . LEU A 1 141 ? 10.954 2.387 0.430 1.00 98.00 141 LEU A C 1
ATOM 1067 O O . LEU A 1 141 ? 10.412 1.686 1.286 1.00 98.00 141 LEU A O 1
ATOM 1071 N N . ILE A 1 142 ? 12.007 3.162 0.704 1.00 98.06 142 ILE A N 1
ATOM 1072 C CA . ILE A 1 142 ? 12.638 3.213 2.030 1.00 98.06 142 ILE A CA 1
ATOM 1073 C C . ILE A 1 142 ? 11.622 3.690 3.072 1.00 98.06 142 ILE A C 1
ATOM 1075 O O . ILE A 1 142 ? 11.483 3.070 4.128 1.00 98.06 142 ILE A O 1
ATOM 1079 N N . GLY A 1 143 ? 10.868 4.747 2.762 1.00 97.62 143 GLY A N 1
ATOM 1080 C CA . GLY A 1 143 ? 9.827 5.272 3.640 1.00 97.62 143 GLY A CA 1
ATOM 1081 C C . GLY A 1 143 ? 8.745 4.244 3.968 1.00 97.62 143 GLY A C 1
ATOM 1082 O O . GLY A 1 143 ? 8.418 4.049 5.140 1.00 97.62 143 GLY A O 1
ATOM 1083 N N . LEU A 1 144 ? 8.227 3.535 2.961 1.00 97.81 144 LEU A N 1
ATOM 1084 C CA . LEU A 1 144 ? 7.209 2.496 3.139 1.00 97.81 144 LEU A CA 1
ATOM 1085 C C . LEU A 1 144 ? 7.731 1.297 3.936 1.00 97.81 144 LEU A C 1
ATOM 1087 O O . LEU A 1 144 ? 7.015 0.794 4.802 1.00 97.81 144 LEU A O 1
ATOM 1091 N N . VAL A 1 145 ? 8.974 0.861 3.708 1.00 97.88 145 VAL A N 1
ATOM 1092 C CA . VAL A 1 145 ? 9.596 -0.223 4.486 1.00 97.88 145 VAL A CA 1
ATOM 1093 C C . VAL A 1 145 ? 9.761 0.189 5.948 1.00 97.88 145 VAL A C 1
ATOM 1095 O O . VAL A 1 145 ? 9.342 -0.544 6.845 1.00 97.88 145 VAL A O 1
ATOM 1098 N N . LEU A 1 146 ? 10.310 1.378 6.211 1.00 95.88 146 LEU A N 1
ATOM 1099 C CA . LEU A 1 146 ? 10.475 1.887 7.575 1.00 95.88 146 LEU A CA 1
ATOM 1100 C C . LEU A 1 146 ? 9.125 2.038 8.286 1.00 95.88 146 LEU A C 1
ATOM 1102 O O . LEU A 1 146 ? 8.986 1.623 9.438 1.00 95.88 146 LEU A O 1
ATOM 1106 N N . LEU A 1 147 ? 8.111 2.570 7.599 1.00 94.94 147 LEU A N 1
ATOM 1107 C CA . LEU A 1 147 ? 6.763 2.688 8.148 1.00 94.94 147 LEU A CA 1
ATOM 1108 C C . LEU A 1 147 ? 6.088 1.337 8.368 1.00 94.94 147 LEU A C 1
ATOM 1110 O O . LEU A 1 147 ? 5.360 1.198 9.348 1.00 94.94 147 LEU A O 1
ATOM 1114 N N . LEU A 1 148 ? 6.327 0.337 7.517 1.00 95.06 148 LEU A N 1
ATOM 1115 C CA . LEU A 1 148 ? 5.823 -1.017 7.731 1.00 95.06 148 LEU A CA 1
ATOM 1116 C C . LEU A 1 148 ? 6.419 -1.622 9.006 1.00 95.06 148 LEU A C 1
ATOM 1118 O O . LEU A 1 148 ? 5.684 -2.142 9.849 1.00 95.06 148 LEU A O 1
ATOM 1122 N N . LEU A 1 149 ? 7.739 -1.520 9.175 1.00 92.38 149 LEU A N 1
ATOM 1123 C CA . LEU A 1 149 ? 8.425 -1.985 10.382 1.00 92.38 149 LEU A CA 1
ATOM 1124 C C . LEU A 1 149 ? 7.900 -1.255 11.624 1.00 92.38 149 LEU A C 1
ATOM 1126 O O . LEU A 1 149 ? 7.586 -1.886 12.636 1.00 92.38 149 LEU A O 1
ATOM 1130 N N . TRP A 1 150 ? 7.717 0.062 11.522 1.00 91.62 150 TRP A N 1
ATOM 1131 C CA . TRP A 1 150 ? 7.133 0.889 12.574 1.00 91.62 150 TRP A CA 1
ATOM 1132 C C . TRP A 1 150 ? 5.679 0.506 12.900 1.00 91.62 150 TRP A C 1
ATOM 1134 O O . TRP A 1 150 ? 5.296 0.413 14.067 1.00 91.62 150 TRP A O 1
ATOM 1144 N N . ALA A 1 151 ? 4.863 0.209 11.887 1.00 90.81 151 ALA A N 1
ATOM 1145 C CA . ALA A 1 151 ? 3.478 -0.226 12.050 1.00 90.81 151 ALA A CA 1
ATOM 1146 C C . ALA A 1 151 ? 3.376 -1.607 12.721 1.00 90.81 151 ALA A C 1
ATOM 1148 O O . ALA A 1 151 ? 2.438 -1.866 13.478 1.00 90.81 151 ALA A O 1
ATOM 1149 N N . LEU A 1 152 ? 4.353 -2.486 12.482 1.00 89.56 152 LEU A N 1
ATOM 1150 C CA . LEU A 1 152 ? 4.439 -3.810 13.101 1.00 89.56 152 LEU A CA 1
ATOM 1151 C C . LEU A 1 152 ? 5.038 -3.776 14.517 1.00 89.56 152 LEU A C 1
ATOM 1153 O O . LEU A 1 152 ? 4.770 -4.690 15.305 1.00 89.56 152 LEU A O 1
ATOM 1157 N N . ALA A 1 153 ? 5.783 -2.724 14.875 1.00 84.25 153 ALA A N 1
ATOM 1158 C CA . ALA A 1 153 ? 6.511 -2.616 16.141 1.00 84.25 153 ALA A CA 1
ATOM 1159 C C . ALA A 1 153 ? 5.665 -2.908 17.404 1.00 84.25 153 ALA A C 1
ATOM 1161 O O . ALA A 1 153 ? 6.121 -3.707 18.230 1.00 84.25 153 ALA A O 1
ATOM 1162 N N . PRO A 1 154 ? 4.420 -2.401 17.566 1.00 75.06 154 PRO A N 1
ATOM 1163 C CA . PRO A 1 154 ? 3.603 -2.710 18.746 1.00 75.06 154 PRO A CA 1
ATOM 1164 C C . PRO A 1 154 ? 3.283 -4.204 18.898 1.00 75.06 154 PRO A C 1
ATOM 1166 O O . PRO A 1 154 ? 3.162 -4.714 20.010 1.00 75.06 154 PRO A O 1
ATOM 1169 N N . ARG A 1 155 ? 3.176 -4.950 17.791 1.00 72.62 155 ARG A N 1
ATOM 1170 C CA . ARG A 1 155 ? 2.912 -6.399 17.827 1.00 72.62 155 ARG A CA 1
ATOM 1171 C C . ARG A 1 155 ? 4.160 -7.223 18.104 1.00 72.62 155 ARG A C 1
ATOM 1173 O O . ARG A 1 155 ? 4.062 -8.295 18.704 1.00 72.62 155 ARG A O 1
ATOM 1180 N N . LEU A 1 156 ? 5.330 -6.696 17.758 1.00 72.06 156 LEU A N 1
ATOM 1181 C CA . LEU A 1 156 ? 6.620 -7.250 18.160 1.00 72.06 156 LEU A CA 1
ATOM 1182 C C . LEU A 1 156 ? 6.958 -6.907 19.624 1.00 72.06 156 LEU A C 1
ATOM 1184 O O . LEU A 1 156 ? 8.089 -7.112 20.053 1.00 72.06 156 LEU A O 1
ATOM 1188 N N . SER A 1 157 ? 5.979 -6.486 20.440 1.00 62.81 157 SER A N 1
ATOM 1189 C CA . SER A 1 157 ? 6.139 -6.188 21.872 1.00 62.81 157 SER A CA 1
ATOM 1190 C C . SER A 1 157 ? 6.812 -7.305 22.693 1.00 62.81 157 SER A C 1
ATOM 1192 O O . SER A 1 157 ? 7.406 -7.053 23.739 1.00 62.81 157 SER A O 1
ATOM 1194 N N . ARG A 1 158 ? 6.778 -8.562 22.231 1.00 65.75 158 ARG A N 1
ATOM 1195 C CA . ARG A 1 158 ? 7.570 -9.653 22.834 1.00 65.75 158 ARG A CA 1
ATOM 1196 C C . ARG A 1 158 ? 9.086 -9.439 22.711 1.00 65.75 158 ARG A C 1
ATOM 1198 O O . ARG A 1 158 ? 9.815 -9.793 23.629 1.00 65.75 158 ARG A O 1
ATOM 1205 N N . ILE A 1 159 ? 9.540 -8.859 21.604 1.00 65.75 159 ILE A N 1
ATOM 1206 C CA . ILE A 1 159 ? 10.940 -8.513 21.334 1.00 65.75 159 ILE A CA 1
ATOM 1207 C C . ILE A 1 159 ? 11.285 -7.186 22.010 1.00 65.75 159 ILE A C 1
ATOM 1209 O O . ILE A 1 159 ? 12.313 -7.096 22.673 1.00 65.75 159 ILE A O 1
ATOM 1213 N N . THR A 1 160 ? 10.406 -6.179 21.934 1.00 64.69 160 THR A N 1
ATOM 1214 C CA . THR A 1 160 ? 10.684 -4.871 22.556 1.00 64.69 160 THR A CA 1
ATOM 1215 C C . THR A 1 160 ? 10.694 -4.919 24.086 1.00 64.69 160 THR A C 1
ATOM 1217 O O . THR A 1 160 ? 11.372 -4.109 24.705 1.00 64.69 160 THR A O 1
ATOM 1220 N N . ARG A 1 161 ? 10.044 -5.915 24.709 1.00 66.88 161 ARG A N 1
ATOM 1221 C CA . ARG A 1 161 ? 10.180 -6.218 26.148 1.00 66.88 161 ARG A CA 1
ATOM 1222 C C . ARG A 1 161 ? 11.586 -6.656 26.574 1.00 66.88 161 ARG A C 1
ATOM 1224 O O . ARG A 1 161 ? 11.856 -6.678 27.767 1.00 66.88 161 ARG A O 1
ATOM 1231 N N . ARG A 1 162 ? 12.461 -7.024 25.631 1.00 73.12 162 ARG A N 1
ATOM 1232 C CA . ARG A 1 162 ? 13.868 -7.369 25.897 1.00 73.12 162 ARG A CA 1
ATOM 1233 C C . ARG A 1 162 ? 14.816 -6.171 25.763 1.00 73.12 162 ARG A C 1
ATOM 1235 O O . ARG A 1 162 ? 16.005 -6.326 26.012 1.00 73.12 162 ARG A O 1
ATOM 1242 N N . LEU A 1 163 ? 14.318 -5.008 25.336 1.00 72.81 163 LEU A N 1
ATOM 1243 C CA . LEU A 1 163 ? 15.121 -3.795 25.191 1.00 72.81 163 LEU A CA 1
ATOM 1244 C C . LEU A 1 163 ? 15.238 -3.054 26.532 1.00 72.81 163 LEU A C 1
ATOM 1246 O O . LEU A 1 163 ? 14.324 -3.133 27.355 1.00 72.81 163 LEU A O 1
ATOM 1250 N N . PRO A 1 164 ? 16.336 -2.313 26.755 1.00 75.06 164 PRO A N 1
ATOM 1251 C CA . PRO A 1 164 ? 16.505 -1.527 27.968 1.00 75.06 164 PRO A CA 1
ATOM 1252 C C . PRO A 1 164 ? 15.436 -0.419 28.074 1.00 75.06 164 PRO A C 1
ATOM 1254 O O . PRO A 1 164 ? 14.922 0.096 27.076 1.00 75.06 164 PRO A O 1
ATOM 1257 N N . THR A 1 165 ? 15.059 -0.075 29.307 1.00 70.50 165 THR A N 1
ATOM 1258 C CA . THR A 1 165 ? 13.891 0.769 29.638 1.00 70.50 165 THR A CA 1
ATOM 1259 C C . THR A 1 165 ? 13.957 2.181 29.050 1.00 70.50 165 THR A C 1
ATOM 1261 O O . THR A 1 165 ? 12.929 2.755 28.689 1.00 70.50 165 THR A O 1
ATOM 1264 N N . ASN A 1 166 ? 15.166 2.722 28.885 1.00 72.69 166 ASN A N 1
ATOM 1265 C CA . ASN A 1 166 ? 15.437 3.995 28.214 1.00 72.69 166 ASN A CA 1
ATOM 1266 C C . ASN A 1 166 ? 15.045 3.982 26.730 1.00 72.69 166 ASN A C 1
ATOM 1268 O O . ASN A 1 166 ? 14.630 5.006 26.204 1.00 72.69 166 ASN A O 1
ATOM 1272 N N . VAL A 1 167 ? 15.160 2.835 26.063 1.00 69.06 167 VAL A N 1
ATOM 1273 C CA . VAL A 1 167 ? 14.751 2.651 24.670 1.00 69.06 167 VAL A CA 1
ATOM 1274 C C . VAL A 1 167 ? 13.243 2.415 24.615 1.00 69.06 167 VAL A C 1
ATOM 1276 O O . VAL A 1 167 ? 12.552 3.028 23.808 1.00 69.06 167 VAL A O 1
ATOM 1279 N N . GLN A 1 168 ? 12.693 1.607 25.525 1.00 68.62 168 GLN A N 1
ATOM 1280 C CA . GLN A 1 168 ? 11.262 1.282 25.563 1.00 68.62 168 GLN A CA 1
ATOM 1281 C C . GLN A 1 168 ? 10.349 2.519 25.675 1.00 68.62 168 GLN A C 1
ATOM 1283 O O . GLN A 1 168 ? 9.275 2.539 25.071 1.00 68.62 168 GLN A O 1
ATOM 1288 N N . SER A 1 169 ? 10.778 3.563 26.393 1.00 64.69 169 SER A N 1
ATOM 1289 C CA . SER A 1 169 ? 10.016 4.813 26.544 1.00 64.69 169 SER A CA 1
ATOM 1290 C C . SER A 1 169 ? 9.867 5.603 25.233 1.00 64.69 169 SER A C 1
ATOM 1292 O O . SER A 1 169 ? 8.859 6.284 25.035 1.00 64.69 169 SER A O 1
ATOM 1294 N N . TRP A 1 170 ? 10.816 5.469 24.298 1.00 60.56 170 TRP A N 1
ATOM 1295 C CA . TRP A 1 170 ? 10.745 6.092 22.973 1.00 60.56 170 TRP A CA 1
ATOM 1296 C C . TRP A 1 170 ? 9.737 5.409 22.046 1.00 60.56 170 TRP A C 1
ATOM 1298 O O . TRP A 1 170 ? 9.089 6.085 21.244 1.00 60.56 170 TRP A O 1
ATOM 1308 N N . PHE A 1 171 ? 9.571 4.091 22.176 1.00 62.03 171 PHE A N 1
ATOM 1309 C CA . PHE A 1 171 ? 8.753 3.275 21.274 1.00 62.03 171 PHE A CA 1
ATOM 1310 C C . PHE A 1 171 ? 7.239 3.344 21.539 1.00 62.03 171 PHE A C 1
ATOM 1312 O O . PHE A 1 171 ? 6.483 2.726 20.794 1.00 62.03 171 PHE A O 1
ATOM 1319 N N . MET A 1 172 ? 6.772 4.064 22.571 1.00 64.94 172 MET A N 1
ATOM 1320 C CA . MET A 1 172 ? 5.446 3.774 23.137 1.00 64.94 172 MET A CA 1
ATOM 1321 C C . MET A 1 172 ? 4.467 4.924 23.468 1.00 64.94 172 MET A C 1
ATOM 1323 O O . MET A 1 172 ? 3.499 4.663 24.181 1.00 64.94 172 MET A O 1
ATOM 1327 N N . PRO A 1 173 ? 4.569 6.164 22.950 1.00 77.19 173 PRO A N 1
ATOM 1328 C CA . PRO A 1 173 ? 3.395 7.036 22.907 1.00 77.19 173 PRO A CA 1
ATOM 1329 C C . PRO A 1 173 ? 2.512 6.647 21.714 1.00 77.19 173 PRO A C 1
ATOM 1331 O O . PRO A 1 173 ? 2.912 6.839 20.563 1.00 77.19 173 PRO A O 1
ATOM 1334 N N . TYR A 1 174 ? 1.296 6.148 21.967 1.00 79.06 174 TYR A N 1
ATOM 1335 C CA . TYR A 1 174 ? 0.314 5.812 20.918 1.00 79.06 174 TYR A CA 1
ATOM 1336 C C . TYR A 1 174 ? 0.133 6.952 19.898 1.00 79.06 174 TYR A C 1
ATOM 1338 O O . TYR A 1 174 ? 0.065 6.708 18.695 1.00 79.06 174 TYR A O 1
ATOM 1346 N N . GLN A 1 175 ? 0.167 8.204 20.371 1.00 84.00 175 GLN A N 1
ATOM 1347 C CA . GLN A 1 175 ? 0.117 9.405 19.537 1.00 84.00 175 GLN A CA 1
ATOM 1348 C C . GLN A 1 175 ? 1.211 9.429 18.458 1.00 84.00 175 GLN A C 1
ATOM 1350 O O . GLN A 1 175 ? 0.923 9.709 17.300 1.00 84.00 175 GLN A O 1
ATOM 1355 N N . ARG A 1 176 ? 2.469 9.130 18.820 1.00 85.19 176 ARG A N 1
ATOM 1356 C CA . ARG A 1 176 ? 3.605 9.149 17.880 1.00 85.19 176 ARG A CA 1
ATOM 1357 C C . ARG A 1 176 ? 3.487 8.023 16.869 1.00 85.19 176 ARG A C 1
ATOM 1359 O O . ARG A 1 176 ? 3.702 8.248 15.681 1.00 85.19 176 ARG A O 1
ATOM 1366 N N . TRP A 1 177 ? 3.113 6.835 17.342 1.00 87.19 177 TRP A N 1
ATOM 1367 C CA . TRP A 1 177 ? 2.871 5.694 16.470 1.00 87.19 177 TRP A CA 1
ATOM 1368 C C . TRP A 1 177 ? 1.819 6.027 15.409 1.00 87.19 177 TRP A C 1
ATOM 1370 O O . TRP A 1 177 ? 2.085 5.890 14.215 1.00 87.19 177 TRP A O 1
ATOM 1380 N N . PHE A 1 178 ? 0.672 6.552 15.846 1.00 85.75 178 PHE A N 1
ATOM 1381 C CA . PHE A 1 178 ? -0.430 6.922 14.968 1.00 85.75 178 PHE A CA 1
ATOM 1382 C C . PHE A 1 178 ? -0.039 8.035 13.988 1.00 85.75 178 PHE A C 1
ATOM 1384 O O . PHE A 1 178 ? -0.290 7.909 12.792 1.00 85.75 178 PHE A O 1
ATOM 1391 N N . THR A 1 179 ? 0.616 9.100 14.462 1.00 88.81 179 THR A N 1
ATOM 1392 C CA . THR A 1 179 ? 1.052 10.219 13.611 1.00 88.81 179 THR A CA 1
ATOM 1393 C C . THR A 1 179 ? 2.028 9.771 12.530 1.00 88.81 179 THR A C 1
ATOM 1395 O O . THR A 1 179 ? 1.828 10.109 11.367 1.00 88.81 179 THR A O 1
ATOM 1398 N N . LEU A 1 180 ? 3.045 8.978 12.877 1.00 90.19 180 LEU A N 1
ATOM 1399 C CA . LEU A 1 180 ? 4.000 8.471 11.890 1.00 90.19 180 LEU A CA 1
ATOM 1400 C C . LEU A 1 180 ? 3.325 7.530 10.893 1.00 90.19 180 LEU A C 1
ATOM 1402 O O . LEU A 1 180 ? 3.558 7.642 9.696 1.00 90.19 180 LEU A O 1
ATOM 1406 N N . HIS A 1 181 ? 2.421 6.661 11.348 1.00 91.75 181 HIS A N 1
ATOM 1407 C CA . HIS A 1 181 ? 1.700 5.769 10.446 1.00 91.75 181 HIS A CA 1
ATOM 1408 C C . HIS A 1 181 ? 0.822 6.528 9.430 1.00 91.75 181 HIS A C 1
ATOM 1410 O O . HIS A 1 181 ? 0.677 6.079 8.294 1.00 91.75 181 HIS A O 1
ATOM 1416 N N . ARG A 1 182 ? 0.303 7.719 9.770 1.00 91.12 182 ARG A N 1
ATOM 1417 C CA . ARG A 1 182 ? -0.431 8.573 8.811 1.00 91.12 182 ARG A CA 1
ATOM 1418 C C . ARG A 1 182 ? 0.432 9.066 7.649 1.00 91.12 182 ARG A C 1
ATOM 1420 O O . ARG A 1 182 ? -0.120 9.353 6.590 1.00 91.12 182 ARG A O 1
ATOM 1427 N N . LEU A 1 183 ? 1.758 9.112 7.804 1.00 94.44 183 LEU A N 1
ATOM 1428 C CA . LEU A 1 183 ? 2.675 9.482 6.720 1.00 94.44 183 LEU A CA 1
ATOM 1429 C C . LEU A 1 183 ? 2.703 8.450 5.586 1.00 94.44 183 LEU A C 1
ATOM 1431 O O . LEU A 1 183 ? 3.200 8.762 4.511 1.00 94.44 183 LEU A O 1
ATOM 1435 N N . THR A 1 184 ? 2.125 7.257 5.774 1.00 94.62 184 THR A N 1
ATOM 1436 C CA . THR A 1 184 ? 2.036 6.232 4.719 1.00 94.62 184 THR A CA 1
ATOM 1437 C C . THR A 1 184 ? 1.424 6.799 3.438 1.00 94.62 184 THR A C 1
ATOM 1439 O O . THR A 1 184 ? 1.942 6.549 2.355 1.00 94.62 184 THR A O 1
ATOM 1442 N N . GLY A 1 185 ? 0.375 7.624 3.552 1.00 94.75 185 GLY A N 1
ATOM 1443 C CA . GLY A 1 185 ? -0.258 8.250 2.389 1.00 94.75 185 GLY A CA 1
ATOM 1444 C C . GLY A 1 185 ? 0.699 9.133 1.583 1.00 94.75 185 GLY A C 1
ATOM 1445 O O . GLY A 1 185 ? 0.643 9.110 0.359 1.00 94.75 185 GLY A O 1
ATOM 1446 N N . LEU A 1 186 ? 1.620 9.844 2.246 1.00 96.81 186 LEU A N 1
A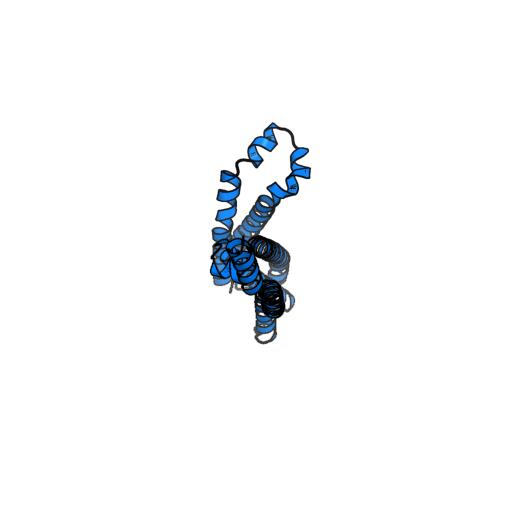TOM 1447 C CA . LEU A 1 186 ? 2.621 10.676 1.573 1.00 96.81 186 LEU A CA 1
ATOM 1448 C C . LEU A 1 186 ? 3.556 9.822 0.713 1.00 96.81 186 LEU A C 1
ATOM 1450 O O . LEU A 1 186 ? 3.744 10.132 -0.454 1.00 96.81 186 LEU A O 1
ATOM 1454 N N . PHE A 1 187 ? 4.085 8.721 1.253 1.00 97.62 187 PHE A N 1
ATOM 1455 C CA . PHE A 1 187 ? 4.986 7.849 0.495 1.00 97.62 187 PHE A CA 1
ATOM 1456 C C . PHE A 1 187 ? 4.281 7.099 -0.640 1.00 97.62 187 PHE A C 1
ATOM 1458 O O . PHE A 1 187 ? 4.891 6.873 -1.680 1.00 97.62 187 PHE A O 1
ATOM 1465 N N . VAL A 1 188 ? 2.997 6.752 -0.481 1.00 97.31 188 VAL A N 1
ATOM 1466 C CA . VAL A 1 188 ? 2.195 6.198 -1.587 1.00 97.31 188 VAL A CA 1
ATOM 1467 C C . VAL A 1 188 ? 2.036 7.228 -2.708 1.00 97.31 188 VAL A C 1
ATOM 1469 O O . VAL A 1 188 ? 2.229 6.884 -3.870 1.00 97.31 188 VAL A O 1
ATOM 1472 N N . VAL A 1 189 ? 1.753 8.494 -2.379 1.00 97.56 189 VAL A N 1
ATOM 1473 C CA . VAL A 1 189 ? 1.710 9.583 -3.371 1.00 97.56 189 VAL A CA 1
ATOM 1474 C C . VAL A 1 189 ? 3.074 9.772 -4.035 1.00 97.56 189 VAL A C 1
ATOM 1476 O O . VAL A 1 189 ? 3.134 9.868 -5.255 1.00 97.56 189 VAL A O 1
ATOM 1479 N N . THR A 1 190 ? 4.172 9.757 -3.274 1.00 97.69 190 THR A N 1
ATOM 1480 C CA . THR A 1 190 ? 5.530 9.804 -3.837 1.00 97.69 190 THR A CA 1
ATOM 1481 C C . THR A 1 190 ? 5.779 8.652 -4.814 1.00 97.69 190 THR A C 1
ATOM 1483 O O . THR A 1 190 ? 6.334 8.885 -5.881 1.00 97.69 190 THR A O 1
ATOM 1486 N N . GLY A 1 191 ? 5.336 7.432 -4.490 1.00 96.44 191 GLY A N 1
ATOM 1487 C CA . GLY A 1 191 ? 5.435 6.271 -5.379 1.00 96.44 191 GLY A CA 1
ATOM 1488 C C . GLY A 1 191 ? 4.617 6.419 -6.668 1.00 96.44 191 GLY A C 1
ATOM 1489 O O . GLY A 1 191 ? 5.096 6.057 -7.736 1.00 96.44 191 GLY A O 1
ATOM 1490 N N . LEU A 1 192 ? 3.420 7.009 -6.591 1.00 96.12 192 LEU A N 1
ATOM 1491 C CA . LEU A 1 192 ? 2.612 7.334 -7.774 1.00 96.12 192 LEU A CA 1
ATOM 1492 C C . LEU A 1 192 ? 3.289 8.385 -8.664 1.00 96.12 192 LEU A C 1
ATOM 1494 O O . LEU A 1 192 ? 3.317 8.229 -9.879 1.00 96.12 192 LEU A O 1
ATOM 1498 N N . VAL A 1 193 ? 3.848 9.441 -8.062 1.00 97.06 193 VAL A N 1
ATOM 1499 C CA . VAL A 1 193 ? 4.597 10.478 -8.794 1.00 97.06 193 VAL A CA 1
ATOM 1500 C C . VAL A 1 193 ? 5.860 9.893 -9.424 1.00 97.06 193 VAL A C 1
ATOM 1502 O O . VAL A 1 193 ? 6.188 10.250 -10.546 1.00 97.06 193 VAL A O 1
ATOM 1505 N N . HIS A 1 194 ? 6.549 8.986 -8.727 1.00 95.00 194 HIS A N 1
ATOM 1506 C CA . HIS A 1 194 ? 7.671 8.235 -9.283 1.00 95.00 194 HIS A CA 1
ATOM 1507 C C . HIS A 1 194 ? 7.265 7.466 -10.545 1.00 95.00 194 HIS A C 1
ATOM 1509 O O . HIS A 1 194 ? 7.905 7.668 -11.571 1.00 95.00 194 HIS A O 1
ATOM 1515 N N . GLY A 1 195 ? 6.200 6.654 -10.483 1.00 92.12 195 GLY A N 1
ATOM 1516 C CA . GLY A 1 195 ? 5.710 5.904 -11.646 1.00 92.12 195 GLY A CA 1
ATOM 1517 C C . GLY A 1 195 ? 5.415 6.828 -12.827 1.00 92.12 195 GLY A C 1
ATOM 1518 O O . GLY A 1 195 ? 5.995 6.671 -13.887 1.00 92.12 195 GLY A O 1
ATOM 1519 N N . ALA A 1 196 ? 4.667 7.909 -12.592 1.00 92.56 196 ALA A N 1
ATOM 1520 C CA . ALA A 1 196 ? 4.328 8.885 -13.632 1.00 92.56 196 ALA A CA 1
ATOM 1521 C C . ALA A 1 196 ? 5.521 9.661 -14.234 1.00 92.56 196 ALA A C 1
ATOM 1523 O O . ALA A 1 196 ? 5.341 10.363 -15.224 1.00 92.56 196 ALA A O 1
ATOM 1524 N N . LEU A 1 197 ? 6.701 9.625 -13.605 1.00 92.38 197 LEU A N 1
ATOM 1525 C CA . LEU A 1 197 ? 7.918 10.277 -14.104 1.00 92.38 197 LEU A CA 1
ATOM 1526 C C . LEU A 1 197 ? 8.873 9.313 -14.813 1.00 92.38 197 LEU A C 1
ATOM 1528 O O . LEU A 1 197 ? 9.787 9.793 -15.487 1.00 92.38 197 LEU A O 1
ATOM 1532 N N . VAL A 1 198 ? 8.728 8.009 -14.571 1.00 86.12 198 VAL A N 1
ATOM 1533 C CA . VAL A 1 198 ? 9.589 6.952 -15.121 1.00 86.12 198 VAL A CA 1
ATOM 1534 C C . VAL A 1 198 ? 8.883 6.173 -16.240 1.00 86.12 198 VAL A C 1
ATOM 1536 O O . VAL A 1 198 ? 9.580 5.634 -17.093 1.00 86.12 198 VAL A O 1
ATOM 1539 N N . ASP A 1 199 ? 7.545 6.172 -16.268 1.00 69.50 199 ASP A N 1
ATOM 1540 C CA . ASP A 1 199 ? 6.716 5.754 -17.415 1.00 69.50 199 ASP A CA 1
ATOM 1541 C C . ASP A 1 199 ? 6.804 6.746 -18.594 1.00 69.50 199 ASP A C 1
ATOM 1543 O O . ASP A 1 199 ? 6.841 6.281 -19.760 1.00 69.50 199 ASP A O 1
#